Protein AF-A0A350I7A9-F1 (afdb_monomer_lite)

pLDDT: mean 90.64, std 9.92, range [51.91, 98.62]

Structure (mmCIF, N/CA/C/O backbone):
data_AF-A0A350I7A9-F1
#
_entry.id   AF-A0A350I7A9-F1
#
loop_
_atom_site.group_PDB
_atom_site.id
_atom_site.type_symbol
_atom_site.label_atom_id
_atom_site.label_alt_id
_atom_site.label_comp_id
_atom_site.label_asym_id
_atom_site.label_entity_id
_atom_site.label_seq_id
_atom_site.pdbx_PDB_ins_code
_atom_site.Cartn_x
_atom_site.Cartn_y
_atom_site.Cartn_z
_atom_site.occupancy
_atom_site.B_iso_or_equiv
_atom_site.auth_seq_id
_atom_site.auth_comp_id
_atom_site.auth_asym_id
_atom_site.auth_atom_id
_atom_site.pdbx_PDB_model_num
ATOM 1 N N . MET A 1 1 ? -9.830 -8.870 10.416 1.00 94.94 1 MET A N 1
ATOM 2 C CA . MET A 1 1 ? -10.064 -8.633 8.977 1.00 94.94 1 MET A CA 1
ATOM 3 C C . MET A 1 1 ? -8.785 -8.077 8.410 1.00 94.94 1 MET A C 1
ATOM 5 O O . MET A 1 1 ? -8.286 -7.105 8.962 1.00 94.94 1 MET A O 1
ATOM 9 N N . ASN A 1 2 ? -8.248 -8.703 7.373 1.00 97.44 2 ASN A N 1
ATOM 10 C CA . ASN A 1 2 ? -6.949 -8.315 6.848 1.00 97.44 2 ASN A CA 1
ATOM 11 C C . ASN A 1 2 ? -7.135 -7.554 5.542 1.00 97.44 2 ASN A C 1
ATOM 13 O O . ASN A 1 2 ? -7.949 -7.933 4.704 1.00 97.44 2 ASN A O 1
ATOM 17 N N . TYR A 1 3 ? -6.381 -6.480 5.396 1.00 98.44 3 TYR A N 1
ATOM 18 C CA . TYR A 1 3 ? -6.223 -5.727 4.166 1.00 98.44 3 TYR A CA 1
ATOM 19 C C . TYR A 1 3 ? -4.807 -5.972 3.677 1.00 98.44 3 TYR A C 1
ATOM 21 O O . TYR A 1 3 ? -3.881 -6.045 4.485 1.00 98.44 3 TYR A O 1
ATOM 29 N N . LEU A 1 4 ? -4.637 -6.121 2.371 1.00 98.38 4 LEU A N 1
ATOM 30 C CA . LEU A 1 4 ? -3.335 -6.404 1.785 1.00 98.38 4 LEU A CA 1
ATOM 31 C C . LEU A 1 4 ? -2.955 -5.279 0.833 1.00 98.38 4 LEU A C 1
ATOM 33 O O . LEU A 1 4 ? -3.677 -5.017 -0.122 1.00 98.38 4 LEU A O 1
ATOM 37 N N . VAL A 1 5 ? -1.827 -4.626 1.087 1.00 98.44 5 VAL A N 1
ATOM 38 C CA . VAL A 1 5 ? -1.248 -3.646 0.170 1.00 98.44 5 VAL A CA 1
ATOM 39 C C . VAL A 1 5 ? -0.212 -4.358 -0.688 1.00 98.44 5 VAL A C 1
ATOM 41 O O . VAL A 1 5 ? 0.867 -4.706 -0.204 1.00 98.44 5 VAL A O 1
ATOM 44 N N . LEU A 1 6 ? -0.556 -4.564 -1.958 1.00 97.31 6 LEU A N 1
ATOM 45 C CA . LEU A 1 6 ? 0.363 -5.030 -2.995 1.00 97.31 6 LEU A CA 1
ATOM 46 C C . LEU A 1 6 ? 0.724 -3.842 -3.868 1.00 97.31 6 LEU A C 1
ATOM 48 O O . LEU A 1 6 ? -0.157 -3.063 -4.223 1.00 97.31 6 LEU A O 1
ATOM 52 N N . TYR A 1 7 ? 2.002 -3.655 -4.174 1.00 93.25 7 TYR A N 1
ATOM 53 C CA . TYR A 1 7 ? 2.438 -2.430 -4.832 1.00 93.25 7 TYR A CA 1
ATOM 54 C C . TYR A 1 7 ? 3.753 -2.588 -5.560 1.00 93.25 7 TYR A C 1
ATOM 56 O O . TYR A 1 7 ? 4.637 -3.299 -5.094 1.00 93.25 7 TYR A O 1
ATOM 64 N N . GLN A 1 8 ? 3.898 -1.808 -6.628 1.00 88.62 8 GLN A N 1
ATOM 65 C CA . GLN A 1 8 ? 5.167 -1.660 -7.310 1.00 88.62 8 GLN A CA 1
ATOM 66 C C . GLN A 1 8 ? 6.139 -0.776 -6.526 1.00 88.62 8 GLN A C 1
ATOM 68 O O . GLN A 1 8 ? 5.767 0.278 -5.988 1.00 88.62 8 GLN A O 1
ATOM 73 N N . GLY A 1 9 ? 7.408 -1.187 -6.489 1.00 85.88 9 GLY A N 1
ATOM 74 C CA . GLY A 1 9 ? 8.501 -0.395 -5.922 1.00 85.88 9 GLY A CA 1
ATOM 75 C C . GLY A 1 9 ? 8.457 1.072 -6.375 1.00 85.88 9 GLY A C 1
ATOM 76 O O . GLY A 1 9 ? 8.315 1.375 -7.557 1.00 85.88 9 GLY A O 1
ATOM 77 N N . GLY A 1 10 ? 8.539 1.993 -5.410 1.00 86.31 10 GLY A N 1
ATOM 78 C CA . GLY A 1 10 ? 8.500 3.440 -5.641 1.00 86.31 10 GLY A CA 1
ATOM 79 C C . GLY A 1 10 ? 7.127 4.108 -5.523 1.00 86.31 10 GLY A C 1
ATOM 80 O O . GLY A 1 10 ? 7.090 5.310 -5.256 1.00 86.31 10 GLY A O 1
ATOM 81 N N . MET A 1 11 ? 6.018 3.360 -5.549 1.00 90.38 11 MET A N 1
ATOM 82 C CA . MET A 1 11 ? 4.646 3.902 -5.468 1.00 90.38 11 MET A CA 1
ATOM 83 C C . MET A 1 11 ? 4.115 4.134 -4.036 1.00 90.38 11 MET A C 1
ATOM 85 O O . MET A 1 11 ? 2.912 4.136 -3.802 1.00 90.38 11 MET A O 1
ATOM 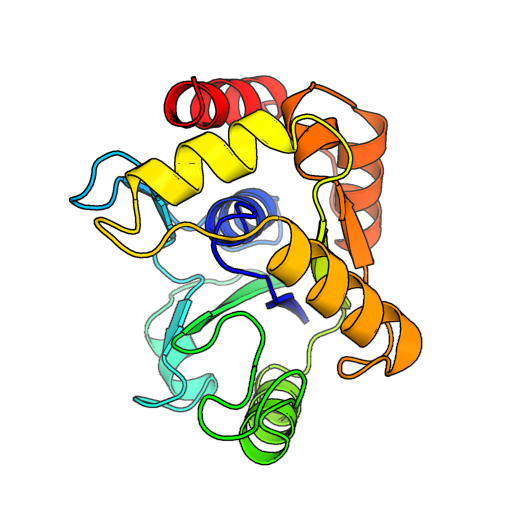89 N N . ALA A 1 12 ? 4.997 4.340 -3.052 1.00 92.19 12 ALA A N 1
ATOM 90 C CA . ALA A 1 12 ? 4.627 4.665 -1.663 1.00 92.19 12 ALA A CA 1
ATOM 91 C C . ALA A 1 12 ? 3.766 3.620 -0.912 1.00 92.19 12 ALA A C 1
ATOM 93 O O . ALA A 1 12 ? 3.120 3.957 0.083 1.00 92.19 12 ALA A O 1
ATOM 94 N N . GLY A 1 13 ? 3.788 2.344 -1.314 1.00 94.56 13 GLY A N 1
ATOM 95 C CA . GLY A 1 13 ? 2.958 1.302 -0.694 1.00 94.56 13 GLY A CA 1
ATOM 96 C C . GLY A 1 13 ? 3.201 1.091 0.805 1.00 94.56 13 GLY A C 1
ATOM 97 O O . GLY A 1 13 ? 2.244 0.956 1.563 1.00 94.56 13 GLY A O 1
ATOM 98 N N . THR A 1 14 ? 4.451 1.175 1.279 1.00 94.56 14 THR A N 1
ATOM 99 C CA . THR A 1 14 ? 4.748 1.118 2.725 1.00 94.56 14 THR A CA 1
ATOM 100 C C . THR A 1 14 ? 4.053 2.227 3.507 1.00 94.56 14 THR A C 1
ATOM 102 O O . THR A 1 14 ? 3.536 1.990 4.599 1.00 94.56 14 THR A O 1
ATOM 105 N N . TRP A 1 15 ? 4.028 3.443 2.959 1.00 95.56 15 TRP A N 1
ATOM 106 C CA . TRP A 1 15 ? 3.352 4.557 3.611 1.00 95.56 15 TRP A CA 1
ATOM 107 C C . TRP A 1 15 ? 1.840 4.408 3.571 1.00 95.56 15 TRP A C 1
ATOM 109 O O . TRP A 1 15 ? 1.194 4.692 4.573 1.00 95.56 15 TRP A O 1
ATOM 119 N N . LEU A 1 16 ? 1.281 3.903 2.469 1.00 97.81 16 LEU A N 1
ATOM 120 C CA . LEU A 1 16 ? -0.146 3.608 2.389 1.00 97.81 16 LEU A CA 1
ATOM 121 C C . LEU A 1 16 ? -0.563 2.566 3.438 1.00 97.81 16 LEU A C 1
ATOM 123 O O . LEU A 1 16 ? -1.512 2.802 4.183 1.00 97.81 16 LEU A O 1
ATOM 127 N N . ALA A 1 17 ? 0.185 1.464 3.560 1.00 98.06 17 ALA A N 1
ATOM 128 C CA . ALA A 1 17 ? -0.053 0.456 4.592 1.00 98.06 17 ALA A CA 1
ATOM 129 C C . ALA A 1 17 ? 0.041 1.064 6.000 1.00 98.06 17 ALA A C 1
ATOM 131 O O . ALA A 1 17 ? -0.821 0.825 6.845 1.00 98.06 17 ALA A O 1
ATOM 132 N N . TRP A 1 18 ? 1.050 1.899 6.260 1.00 97.69 18 TRP A N 1
ATOM 133 C CA . TRP A 1 18 ? 1.163 2.612 7.532 1.00 97.69 18 TRP A CA 1
ATOM 134 C C . TRP A 1 18 ? -0.029 3.545 7.798 1.00 97.69 18 TRP A C 1
ATOM 136 O O . TRP A 1 18 ? -0.579 3.504 8.898 1.00 97.69 18 TRP A O 1
ATOM 146 N N . LEU A 1 19 ? -0.442 4.348 6.811 1.00 98.00 19 LEU A N 1
ATOM 147 C CA . LEU A 1 19 ? -1.542 5.308 6.920 1.00 98.00 19 LEU A CA 1
ATOM 148 C C . LEU A 1 19 ? -2.857 4.606 7.259 1.00 98.00 19 LEU A C 1
ATOM 150 O O . LEU A 1 19 ? -3.561 5.026 8.175 1.00 98.00 19 LEU A O 1
ATOM 154 N N . ILE A 1 20 ? -3.173 3.518 6.551 1.00 98.62 20 ILE A N 1
ATOM 155 C CA . ILE A 1 20 ? -4.356 2.697 6.833 1.00 98.62 20 ILE A CA 1
ATOM 156 C C . ILE A 1 20 ? -4.310 2.220 8.281 1.00 98.62 20 ILE A C 1
ATOM 158 O O . ILE A 1 20 ? -5.289 2.373 9.010 1.00 98.62 20 ILE A O 1
ATOM 162 N N . ASN A 1 21 ? -3.143 1.757 8.736 1.00 98.38 21 ASN A N 1
ATOM 163 C CA . ASN A 1 21 ? -2.995 1.267 10.096 1.00 98.38 21 ASN A CA 1
ATOM 164 C C . ASN A 1 21 ? -3.178 2.333 11.191 1.00 98.38 21 ASN A C 1
ATOM 166 O O . ASN A 1 21 ? -3.279 1.958 12.356 1.00 98.38 21 ASN A O 1
ATOM 170 N N . GLN A 1 22 ? -3.249 3.628 10.861 1.00 97.94 22 GLN A N 1
ATOM 171 C CA . GLN A 1 22 ? -3.496 4.687 11.848 1.00 97.94 22 GLN A CA 1
ATOM 172 C C . GLN A 1 22 ? -4.978 4.850 12.224 1.00 97.94 22 GLN A C 1
ATOM 174 O O . GLN A 1 22 ? -5.269 5.524 13.211 1.00 97.94 22 GLN A O 1
ATOM 179 N N . HIS A 1 23 ? -5.904 4.235 11.481 1.00 98.25 23 HIS A N 1
ATOM 180 C CA . HIS A 1 23 ? -7.344 4.328 11.748 1.00 98.25 23 HIS A CA 1
ATOM 181 C C . HIS A 1 23 ? -7.749 3.557 13.018 1.00 98.25 23 HIS A C 1
ATOM 183 O O . HIS A 1 23 ? -6.983 2.765 13.583 1.00 98.25 23 HIS A O 1
ATOM 189 N N . ASP A 1 24 ? -8.954 3.821 13.522 1.00 95.81 24 ASP A N 1
ATOM 190 C CA . ASP A 1 24 ? -9.354 3.448 14.879 1.00 95.81 24 ASP A CA 1
ATOM 191 C C . ASP A 1 24 ? -9.326 1.941 15.118 1.00 95.81 24 ASP A C 1
ATOM 193 O O . ASP A 1 24 ? -8.750 1.497 16.117 1.00 95.81 24 ASP A O 1
ATOM 197 N N . ASN A 1 25 ? -9.861 1.152 14.183 1.00 97.31 25 ASN A N 1
ATOM 198 C CA . ASN A 1 25 ? -9.881 -0.306 14.312 1.00 97.31 25 ASN A CA 1
ATOM 199 C C . ASN A 1 25 ? -8.627 -1.000 13.767 1.00 97.31 25 ASN A C 1
ATOM 201 O O . ASN A 1 25 ? -8.669 -2.219 13.576 1.00 97.31 25 ASN A O 1
ATOM 205 N N . PHE A 1 26 ? -7.538 -0.259 13.545 1.00 97.75 26 PHE A N 1
ATOM 206 C CA . PHE A 1 26 ? -6.248 -0.782 13.108 1.00 97.75 26 PHE A CA 1
ATOM 207 C C . PHE A 1 26 ? -5.139 -0.607 14.174 1.00 97.75 26 PHE A C 1
ATOM 209 O O . PHE A 1 26 ? -5.284 0.216 15.087 1.00 97.75 26 PHE A O 1
ATOM 216 N N . PRO A 1 27 ? -4.031 -1.375 14.086 1.00 96.12 27 PRO A N 1
ATOM 217 C CA . PRO A 1 27 ? -3.005 -1.517 15.131 1.00 96.12 27 PRO A CA 1
ATOM 218 C C . PRO A 1 27 ? -2.166 -0.278 15.473 1.00 96.12 27 PRO A C 1
ATOM 220 O O . PRO A 1 27 ? -1.482 -0.294 16.493 1.00 96.12 27 PRO A O 1
ATOM 223 N N . LYS A 1 28 ? -2.182 0.782 14.654 1.00 95.88 28 LYS A N 1
ATOM 224 C CA . LYS A 1 28 ? -1.376 2.011 14.832 1.00 95.88 28 LYS A CA 1
ATOM 225 C C . LYS A 1 28 ? 0.129 1.744 14.870 1.00 95.88 28 LYS A C 1
ATOM 227 O O . LYS A 1 28 ? 0.855 2.218 15.743 1.00 95.88 28 LYS A O 1
ATOM 232 N N . TYR A 1 29 ? 0.603 0.979 13.890 1.00 95.69 29 TYR A N 1
ATOM 233 C CA . TYR A 1 29 ? 2.019 0.655 13.742 1.00 95.69 29 TYR A CA 1
ATOM 234 C C . TYR A 1 29 ? 2.915 1.898 13.655 1.00 95.69 29 TYR A C 1
ATOM 236 O O . TYR A 1 29 ? 2.552 2.872 12.980 1.00 95.69 29 TYR A O 1
ATOM 244 N N . PRO A 1 30 ? 4.109 1.873 14.277 1.00 94.56 30 PRO A N 1
ATOM 245 C CA . PRO A 1 30 ? 5.062 2.959 14.149 1.00 94.56 30 PRO A CA 1
ATOM 246 C C . PRO A 1 30 ? 5.776 2.896 12.794 1.00 94.56 30 PRO A C 1
ATOM 248 O O . PRO A 1 30 ? 6.255 1.843 12.362 1.00 94.56 30 PRO A O 1
ATOM 251 N N . LYS A 1 31 ? 5.906 4.054 12.141 1.00 93.81 31 LYS A N 1
ATOM 252 C CA . LYS A 1 31 ? 6.801 4.223 10.991 1.00 93.81 31 LYS A CA 1
ATOM 253 C C . LYS A 1 31 ? 8.197 4.645 11.428 1.00 93.81 31 LYS A C 1
ATOM 255 O O . LYS A 1 31 ? 8.368 5.274 12.470 1.00 93.81 31 LYS A O 1
ATOM 260 N N . HIS A 1 32 ? 9.179 4.367 10.585 1.00 92.38 32 HIS A N 1
ATOM 261 C CA . HIS A 1 32 ? 10.544 4.863 10.724 1.00 92.38 32 HIS A CA 1
ATOM 262 C C . HIS A 1 32 ? 11.101 5.268 9.358 1.00 92.38 32 HIS A C 1
ATOM 264 O O . HIS A 1 32 ? 10.616 4.817 8.323 1.00 92.38 32 HIS A O 1
ATOM 270 N N . VAL A 1 33 ? 12.126 6.115 9.357 1.00 89.69 33 VAL A N 1
ATOM 271 C CA . VAL A 1 33 ? 12.881 6.454 8.145 1.00 89.69 33 VAL A CA 1
ATOM 272 C C . VAL A 1 33 ? 13.952 5.385 7.951 1.00 89.69 33 VAL A C 1
ATOM 274 O O . VAL A 1 33 ? 14.657 5.056 8.905 1.00 89.69 33 VAL A O 1
ATOM 277 N N . LYS A 1 34 ? 14.053 4.812 6.749 1.00 87.19 34 LYS A N 1
ATOM 278 C CA . LYS A 1 34 ? 15.101 3.835 6.424 1.00 87.19 34 LYS A CA 1
ATOM 279 C C . LYS A 1 34 ? 16.464 4.522 6.327 1.00 87.19 34 LYS A C 1
ATOM 281 O O . LYS A 1 34 ? 16.541 5.735 6.154 1.00 87.19 34 LYS A O 1
ATOM 286 N N . GLU A 1 35 ? 17.538 3.736 6.378 1.00 83.00 35 GLU A N 1
ATOM 287 C CA . GLU A 1 35 ? 18.923 4.239 6.364 1.00 83.00 35 GLU A CA 1
ATOM 288 C C . GLU A 1 35 ? 19.238 5.161 5.175 1.00 83.00 35 GLU A C 1
ATOM 290 O O . GLU A 1 35 ? 20.021 6.096 5.319 1.00 83.00 35 GLU A O 1
ATOM 295 N N . SER A 1 36 ? 18.587 4.961 4.022 1.00 76.75 36 SER A N 1
ATOM 296 C CA . SER A 1 36 ? 18.755 5.822 2.844 1.00 76.75 36 SER A CA 1
ATOM 297 C C . SER A 1 36 ? 18.236 7.252 3.032 1.00 76.75 36 SER A C 1
ATOM 299 O O . SER A 1 36 ? 18.550 8.120 2.223 1.00 76.75 36 SER A O 1
ATOM 301 N N . GLY A 1 37 ? 17.394 7.506 4.040 1.00 79.81 37 GLY A N 1
ATOM 302 C CA . GLY A 1 37 ? 16.728 8.795 4.261 1.00 79.81 37 GLY A CA 1
ATOM 303 C C . GLY A 1 37 ? 15.614 9.126 3.258 1.00 79.81 37 GLY A C 1
ATOM 304 O O . GLY A 1 37 ? 14.920 10.124 3.427 1.00 79.81 37 GLY A O 1
ATOM 305 N N . LEU A 1 38 ? 15.428 8.297 2.228 1.00 75.25 38 LEU A N 1
ATOM 306 C CA . LEU A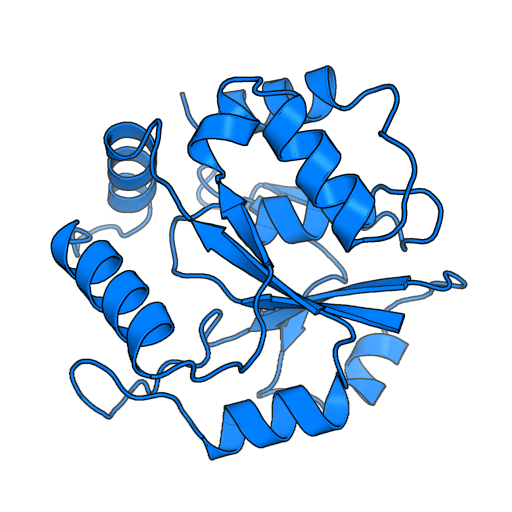 1 38 ? 14.549 8.554 1.078 1.00 75.25 38 LEU A CA 1
ATOM 307 C C . LEU A 1 38 ? 13.320 7.629 1.033 1.00 75.25 38 LEU A C 1
ATOM 309 O O . LEU A 1 38 ? 12.455 7.760 0.162 1.00 75.25 38 LEU A O 1
ATOM 313 N N . ASP A 1 39 ? 13.243 6.679 1.964 1.00 81.62 39 ASP A N 1
ATOM 314 C CA . ASP A 1 39 ? 12.141 5.733 2.091 1.00 81.62 39 ASP A CA 1
ATOM 315 C C . ASP A 1 39 ? 11.791 5.492 3.562 1.00 81.62 39 ASP A C 1
ATOM 317 O O . ASP A 1 39 ? 12.584 5.770 4.467 1.00 81.62 39 ASP A O 1
ATOM 321 N N . ILE A 1 40 ? 10.591 4.971 3.803 1.00 89.12 40 ILE A N 1
ATOM 322 C CA . ILE A 1 40 ? 10.113 4.659 5.148 1.00 89.12 40 ILE A CA 1
ATOM 323 C C . ILE A 1 40 ? 9.832 3.168 5.307 1.00 89.12 40 ILE A C 1
ATOM 325 O O . ILE A 1 40 ? 9.494 2.469 4.351 1.00 89.12 40 ILE A O 1
ATOM 329 N N . GLY A 1 41 ? 9.954 2.683 6.536 1.00 91.31 41 GLY A N 1
ATOM 330 C CA . GLY A 1 41 ? 9.465 1.377 6.959 1.00 91.31 41 GLY A CA 1
ATOM 331 C C . GLY A 1 41 ? 8.266 1.507 7.898 1.00 91.31 41 GLY A C 1
ATOM 332 O O . GLY A 1 41 ? 8.024 2.571 8.474 1.00 91.31 41 GLY A O 1
ATOM 333 N N . CYS A 1 42 ? 7.522 0.414 8.060 1.00 93.56 42 CYS A N 1
ATOM 334 C CA . CYS A 1 42 ? 6.372 0.318 8.956 1.00 93.56 42 CYS A CA 1
ATOM 335 C C . CYS A 1 42 ? 6.520 -0.939 9.818 1.00 93.56 42 CYS A C 1
ATOM 337 O O . CYS A 1 42 ? 6.396 -2.056 9.321 1.00 93.56 42 CYS A O 1
ATOM 339 N N . TRP A 1 43 ? 6.817 -0.774 11.106 1.00 90.56 43 TRP A N 1
ATOM 340 C CA . TRP A 1 43 ? 7.031 -1.924 11.981 1.00 90.56 43 TRP A CA 1
ATOM 341 C C . TRP A 1 43 ? 5.711 -2.627 12.280 1.00 90.56 43 TRP A C 1
ATOM 343 O O . TRP A 1 43 ? 4.798 -2.014 12.820 1.00 90.56 43 TRP A O 1
ATOM 353 N N . GLY A 1 44 ? 5.626 -3.918 11.970 1.00 93.31 44 GLY A N 1
ATOM 354 C CA . GLY A 1 44 ? 4.440 -4.742 12.220 1.00 93.31 44 GLY A CA 1
ATOM 355 C C . GLY A 1 44 ? 3.505 -4.885 11.019 1.00 93.31 44 GLY A C 1
ATOM 356 O O . GLY A 1 44 ? 2.816 -5.896 10.928 1.00 93.31 44 GLY A O 1
ATOM 357 N N . ALA A 1 45 ? 3.523 -3.968 10.046 1.00 95.50 45 ALA A N 1
ATOM 358 C CA . ALA A 1 45 ? 2.771 -4.159 8.798 1.00 95.50 45 ALA A CA 1
ATOM 359 C C . ALA A 1 45 ? 3.421 -5.196 7.868 1.00 95.50 45 ALA A C 1
ATOM 361 O O . ALA A 1 45 ? 2.762 -5.718 6.975 1.00 95.50 45 ALA A O 1
ATOM 362 N N . ASP A 1 46 ? 4.705 -5.476 8.067 1.00 94.94 46 ASP A N 1
ATOM 363 C CA . ASP A 1 46 ? 5.494 -6.340 7.199 1.00 94.94 46 ASP A CA 1
ATOM 364 C C . ASP A 1 46 ? 5.258 -7.809 7.550 1.00 94.94 46 ASP A C 1
ATOM 366 O O . ASP A 1 46 ? 5.336 -8.191 8.719 1.00 94.94 46 ASP A O 1
ATOM 370 N N . TRP A 1 47 ? 5.003 -8.626 6.532 1.00 96.31 47 TRP A N 1
ATOM 371 C CA . TRP A 1 47 ? 5.107 -10.077 6.626 1.00 96.31 47 TRP A CA 1
ATOM 372 C C . TRP A 1 47 ? 6.237 -10.578 5.724 1.00 96.31 47 TRP A C 1
ATOM 374 O O . TRP A 1 47 ? 6.168 -10.452 4.499 1.00 96.31 47 TRP A O 1
ATOM 384 N N . GLU A 1 48 ? 7.277 -11.133 6.351 1.00 95.81 48 GLU A N 1
ATOM 385 C CA . GLU A 1 48 ? 8.423 -11.760 5.688 1.00 95.81 48 GLU A CA 1
ATOM 386 C C . GLU A 1 48 ? 8.100 -13.200 5.265 1.00 95.81 48 GLU A C 1
ATOM 388 O O . GLU A 1 48 ? 8.378 -14.158 5.986 1.00 95.81 48 GLU A O 1
ATOM 393 N N . THR A 1 49 ? 7.508 -13.337 4.079 1.00 95.56 49 THR A N 1
ATOM 394 C CA . THR A 1 49 ? 6.951 -14.594 3.538 1.00 95.56 49 THR A CA 1
ATOM 395 C C . THR A 1 49 ? 7.962 -15.740 3.424 1.00 95.56 49 THR A C 1
ATOM 397 O O . THR A 1 49 ? 7.585 -16.903 3.520 1.00 95.56 49 THR A O 1
ATOM 400 N N . GLU A 1 50 ? 9.251 -15.434 3.268 1.00 94.62 50 GLU A N 1
ATOM 401 C CA . GLU A 1 50 ? 10.323 -16.438 3.195 1.00 94.62 50 GLU A CA 1
ATOM 402 C C . GLU A 1 50 ? 10.811 -16.924 4.569 1.00 94.62 50 GLU A C 1
ATOM 404 O O . GLU A 1 50 ? 11.529 -17.922 4.650 1.00 94.62 50 GLU A O 1
ATOM 409 N N . LYS A 1 51 ? 10.475 -16.215 5.655 1.00 95.62 51 LYS A N 1
ATOM 410 C CA . LYS A 1 51 ? 10.999 -16.504 7.000 1.00 95.62 51 LYS A CA 1
ATOM 411 C C . LYS A 1 51 ? 10.013 -17.247 7.883 1.00 95.62 51 LYS A C 1
ATOM 413 O O . LYS A 1 51 ? 10.436 -18.044 8.718 1.00 95.62 51 LYS A O 1
ATOM 418 N N . GLU A 1 52 ? 8.730 -16.950 7.741 1.00 96.00 52 GLU A N 1
ATOM 419 C CA . GLU A 1 52 ? 7.698 -17.415 8.661 1.00 96.00 52 GLU A CA 1
ATOM 420 C C . GLU A 1 52 ? 6.316 -17.435 8.006 1.00 96.00 52 GLU A C 1
ATOM 422 O O . GLU A 1 52 ? 6.044 -16.706 7.047 1.00 96.00 52 GLU A O 1
ATOM 427 N N . THR A 1 53 ? 5.410 -18.231 8.570 1.00 96.81 53 THR A N 1
ATOM 428 C CA . THR A 1 53 ? 3.985 -18.151 8.226 1.00 96.81 53 THR A CA 1
ATOM 429 C C . THR A 1 53 ? 3.400 -16.814 8.683 1.00 96.81 53 THR A C 1
ATOM 431 O O . THR A 1 53 ? 3.869 -16.187 9.637 1.00 96.81 53 THR A O 1
ATOM 434 N N . PHE A 1 54 ? 2.306 -16.381 8.065 1.00 96.25 54 PHE A N 1
ATOM 435 C CA . PHE A 1 54 ? 1.581 -15.181 8.471 1.00 96.25 54 PHE A CA 1
ATOM 436 C C . PHE A 1 54 ? 1.127 -15.280 9.929 1.00 96.25 54 PHE A C 1
ATOM 438 O O . PHE A 1 54 ? 1.189 -14.309 10.686 1.00 96.25 54 PHE A O 1
ATOM 445 N N . LYS A 1 55 ? 0.703 -16.477 10.353 1.00 95.31 55 LYS A N 1
ATOM 446 C CA . LYS A 1 55 ? 0.280 -16.731 11.732 1.00 95.31 55 LYS A CA 1
ATOM 447 C C . LYS A 1 55 ? 1.413 -16.501 12.731 1.00 95.31 55 LYS A C 1
ATOM 449 O O . LYS A 1 55 ? 1.148 -15.936 13.788 1.00 95.31 55 LYS A O 1
ATOM 454 N N . GLU A 1 56 ? 2.626 -16.955 12.429 1.00 96.06 56 GLU A N 1
ATOM 455 C CA . GLU A 1 56 ? 3.817 -16.707 13.255 1.00 96.06 56 GLU A CA 1
ATOM 456 C C . GLU A 1 56 ? 4.156 -15.215 13.270 1.00 96.06 56 GLU A C 1
ATOM 458 O O . GLU A 1 56 ? 4.248 -14.633 14.351 1.00 96.06 56 GLU A O 1
ATOM 463 N N . SER A 1 57 ? 4.122 -14.557 12.107 1.00 95.06 57 SER A N 1
ATOM 464 C CA . SER A 1 57 ? 4.375 -13.116 11.995 1.00 95.06 57 SER A CA 1
ATOM 465 C C . SER A 1 57 ? 3.454 -12.288 12.892 1.00 95.06 57 SER A C 1
ATOM 467 O O . SER A 1 57 ? 3.883 -11.360 13.582 1.00 95.06 57 SER A O 1
ATOM 469 N N . ARG A 1 58 ? 2.165 -12.649 12.953 1.00 93.75 58 ARG A N 1
ATOM 470 C CA . ARG A 1 58 ? 1.190 -11.971 13.822 1.00 93.75 58 ARG A CA 1
ATOM 471 C C . ARG A 1 58 ? 1.390 -12.252 15.315 1.00 93.75 58 ARG A C 1
ATOM 473 O O . ARG A 1 58 ? 0.868 -11.494 16.122 1.00 93.75 58 ARG A O 1
ATOM 480 N N . GLN A 1 59 ? 2.161 -13.265 15.721 1.00 93.12 59 GLN A N 1
ATOM 481 C CA . GLN A 1 59 ? 2.518 -13.467 17.138 1.00 93.12 59 GLN A CA 1
ATOM 482 C C . GLN A 1 59 ? 3.552 -12.449 17.627 1.00 93.12 59 GLN A C 1
ATOM 484 O O . GLN A 1 59 ? 3.617 -12.166 18.824 1.00 93.12 59 GLN A O 1
ATOM 489 N N . HIS A 1 60 ? 4.334 -11.870 16.715 1.00 88.75 60 HIS A N 1
ATOM 490 C CA . HIS A 1 60 ? 5.287 -10.801 17.022 1.00 88.75 60 HIS A CA 1
ATOM 491 C C . HIS A 1 60 ? 4.616 -9.431 17.172 1.00 88.75 60 HIS A C 1
ATOM 493 O O . HIS A 1 60 ? 5.235 -8.477 17.646 1.00 88.75 60 HIS A O 1
ATOM 499 N N . VAL A 1 61 ? 3.337 -9.340 16.807 1.00 86.00 61 VAL A N 1
ATOM 500 C CA . VAL A 1 61 ? 2.549 -8.117 16.837 1.00 86.00 61 VAL A CA 1
ATOM 501 C C . VAL A 1 61 ? 1.478 -8.214 17.919 1.00 86.00 61 VAL A C 1
ATOM 503 O O . VAL A 1 61 ? 0.504 -8.951 17.803 1.00 86.00 61 VAL A O 1
ATOM 506 N N . ILE A 1 62 ? 1.617 -7.420 18.979 1.00 77.56 62 ILE A N 1
ATOM 507 C CA . ILE A 1 62 ? 0.598 -7.334 20.029 1.00 77.56 62 ILE A CA 1
ATOM 508 C C . ILE A 1 62 ? -0.444 -6.294 19.605 1.00 77.56 62 ILE A C 1
ATOM 510 O O . ILE A 1 62 ? -0.264 -5.099 19.836 1.00 77.56 62 ILE A O 1
ATOM 514 N N . SER A 1 63 ? -1.542 -6.748 18.999 1.00 83.62 63 SER A N 1
ATOM 515 C CA . SER A 1 63 ? -2.698 -5.903 18.689 1.00 83.62 63 SER A CA 1
ATOM 516 C C . SER A 1 63 ? -4.013 -6.601 19.035 1.00 83.62 63 SER A C 1
ATOM 518 O O . SER A 1 63 ? -4.209 -7.770 18.719 1.00 83.62 63 SER A O 1
ATOM 520 N N . ASN A 1 64 ? -4.940 -5.861 19.650 1.00 83.00 64 ASN A N 1
ATOM 521 C CA . ASN A 1 64 ? -6.313 -6.314 19.925 1.00 83.00 64 ASN A CA 1
ATOM 522 C C . ASN A 1 64 ? -7.325 -5.719 18.931 1.00 83.00 64 ASN A C 1
ATOM 524 O O . ASN A 1 64 ? -8.518 -5.609 19.223 1.00 83.00 64 ASN A O 1
ATOM 528 N N . THR A 1 65 ? -6.847 -5.254 17.780 1.00 92.06 65 THR A N 1
ATOM 529 C CA . THR A 1 65 ? -7.667 -4.551 16.798 1.00 92.06 65 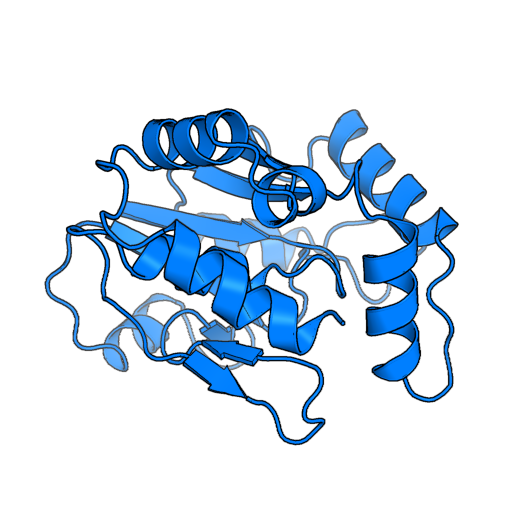THR A CA 1
ATOM 530 C C . THR A 1 65 ? -8.419 -5.517 15.893 1.00 92.06 65 THR A C 1
ATOM 532 O O . THR A 1 65 ? -8.045 -6.673 15.710 1.00 92.06 65 THR A O 1
ATOM 535 N N . LYS A 1 66 ? -9.535 -5.047 15.329 1.00 94.25 66 LYS A N 1
ATOM 536 C CA . LYS A 1 66 ? -10.398 -5.873 14.469 1.00 94.25 66 LYS A CA 1
ATOM 537 C C . LYS A 1 66 ? -9.879 -5.960 13.037 1.00 94.25 66 LYS A C 1
ATOM 539 O O . LYS A 1 66 ? -10.223 -6.904 12.316 1.00 94.25 66 LYS A O 1
ATOM 544 N N . LYS A 1 67 ? -9.099 -4.964 12.619 1.00 97.69 67 LYS A N 1
ATOM 545 C CA . LYS A 1 67 ? -8.508 -4.849 11.292 1.00 97.69 67 LYS A CA 1
ATOM 546 C C . LYS A 1 67 ? -6.986 -4.816 11.399 1.00 97.69 67 LYS A C 1
ATOM 548 O O . LYS A 1 67 ? -6.443 -4.408 12.428 1.00 97.69 67 LYS A O 1
ATOM 553 N N . ASP A 1 68 ? -6.337 -5.267 10.338 1.00 97.62 68 ASP A N 1
ATOM 554 C CA . ASP A 1 68 ? -4.893 -5.189 10.136 1.00 97.62 68 ASP A CA 1
ATOM 555 C C . ASP A 1 68 ? -4.637 -4.909 8.651 1.00 97.62 68 ASP A C 1
ATOM 557 O O . ASP A 1 68 ? -5.356 -5.431 7.795 1.00 97.62 68 ASP A O 1
ATOM 561 N N . CYS A 1 69 ? -3.661 -4.061 8.337 1.00 98.12 69 CYS A N 1
ATOM 562 C CA . CYS A 1 69 ? -3.254 -3.791 6.963 1.00 98.12 69 CYS A CA 1
ATOM 563 C C . CYS A 1 69 ? -1.801 -4.214 6.775 1.00 98.12 69 CYS A C 1
ATOM 565 O O . CYS A 1 69 ? -0.887 -3.650 7.377 1.00 98.12 69 CYS A O 1
ATOM 567 N N . ILE A 1 70 ? -1.600 -5.203 5.916 1.00 97.12 70 ILE A N 1
ATOM 568 C CA . ILE A 1 70 ? -0.341 -5.916 5.742 1.00 97.12 70 ILE A CA 1
ATOM 569 C C . ILE A 1 70 ? 0.292 -5.521 4.418 1.00 97.12 70 ILE A C 1
ATOM 571 O O . ILE A 1 70 ? -0.409 -5.284 3.433 1.00 97.12 70 ILE A O 1
ATOM 575 N N . LYS A 1 71 ? 1.619 -5.520 4.375 1.00 96.56 71 LYS A N 1
ATOM 576 C CA . LYS A 1 71 ? 2.381 -5.651 3.136 1.00 96.56 71 LYS A CA 1
ATOM 577 C C . LYS A 1 71 ? 3.317 -6.846 3.231 1.00 96.56 71 LYS A C 1
ATOM 579 O O . LYS A 1 71 ? 3.790 -7.192 4.311 1.00 96.56 71 LYS A O 1
ATOM 584 N N . ILE A 1 72 ? 3.623 -7.443 2.092 1.00 95.56 72 ILE A N 1
ATOM 585 C CA . ILE A 1 72 ? 4.543 -8.578 2.027 1.00 95.56 72 ILE A CA 1
ATOM 586 C C . ILE A 1 72 ? 5.958 -8.130 1.689 1.00 95.56 72 ILE A C 1
ATOM 588 O O . ILE A 1 72 ? 6.176 -7.105 1.033 1.00 95.56 72 ILE A O 1
ATOM 592 N N . VAL A 1 73 ? 6.914 -8.912 2.168 1.00 92.56 73 VAL A N 1
ATOM 593 C CA . VAL A 1 73 ? 8.332 -8.839 1.834 1.00 92.56 73 VAL A CA 1
ATOM 594 C C . VAL A 1 73 ? 8.901 -10.264 1.741 1.00 92.56 73 VAL A C 1
ATOM 596 O O . VAL A 1 73 ? 8.469 -11.134 2.498 1.00 92.56 73 VAL A O 1
ATOM 599 N N . PRO A 1 74 ? 9.866 -10.523 0.842 1.00 89.56 74 PRO A N 1
ATOM 600 C CA . PRO A 1 74 ? 10.177 -9.718 -0.345 1.00 89.56 74 PRO A CA 1
ATOM 601 C C . PRO A 1 74 ? 8.996 -9.707 -1.349 1.00 89.56 74 PRO A C 1
ATOM 603 O O . PRO A 1 74 ? 7.904 -10.163 -1.028 1.00 89.56 74 PRO A O 1
ATOM 606 N N . LEU A 1 75 ? 9.197 -9.139 -2.545 1.00 89.62 75 LEU A N 1
ATOM 607 C CA . LEU A 1 75 ? 8.235 -9.172 -3.664 1.00 89.62 75 LEU A CA 1
ATOM 608 C C . LEU A 1 75 ? 6.872 -8.522 -3.356 1.00 89.62 75 LEU A C 1
ATOM 610 O O . LEU A 1 75 ? 5.830 -9.169 -3.367 1.00 89.62 75 LEU A O 1
ATOM 614 N N . HIS A 1 76 ? 6.873 -7.207 -3.131 1.00 91.00 76 HIS A N 1
ATOM 615 C CA . HIS A 1 76 ? 5.686 -6.410 -2.779 1.00 91.00 76 HIS A CA 1
ATOM 616 C C . HIS A 1 76 ? 4.495 -6.535 -3.743 1.00 91.00 76 HIS A C 1
ATOM 618 O O . HIS A 1 76 ? 3.354 -6.320 -3.335 1.00 91.00 76 HIS A O 1
ATOM 624 N N . GLU A 1 77 ? 4.755 -6.863 -5.006 1.00 90.81 77 GLU A N 1
ATOM 625 C CA . GLU A 1 77 ? 3.752 -7.079 -6.050 1.00 90.81 77 GLU A CA 1
ATOM 626 C C . GLU A 1 77 ? 3.629 -8.555 -6.469 1.00 90.81 77 GLU A C 1
ATOM 628 O O . GLU A 1 77 ? 3.066 -8.839 -7.515 1.00 90.81 77 GLU A O 1
ATOM 633 N N . LEU A 1 78 ? 4.177 -9.509 -5.703 1.00 93.56 78 LEU A N 1
ATOM 634 C CA . LEU A 1 78 ? 4.143 -10.949 -6.024 1.00 93.56 78 LEU A CA 1
ATOM 635 C C . LEU A 1 78 ? 4.730 -11.308 -7.400 1.00 93.56 78 LEU A C 1
ATOM 637 O O . LEU A 1 78 ? 4.455 -12.379 -7.934 1.00 93.56 78 LEU A O 1
ATOM 641 N N . ARG A 1 79 ? 5.516 -10.416 -8.002 1.00 89.00 79 ARG A N 1
ATOM 642 C CA . ARG A 1 79 ? 6.090 -10.627 -9.328 1.00 89.00 79 ARG A CA 1
ATOM 643 C C . ARG A 1 79 ? 7.076 -11.784 -9.301 1.00 89.00 79 ARG A C 1
ATOM 645 O O . ARG A 1 79 ? 7.930 -11.836 -8.417 1.00 89.00 79 ARG A O 1
ATOM 652 N N . ASP A 1 80 ? 6.977 -12.660 -10.295 1.00 85.44 80 ASP A N 1
ATOM 653 C CA . ASP A 1 80 ? 7.942 -13.738 -10.475 1.00 85.44 80 ASP A CA 1
ATOM 654 C C . ASP A 1 80 ? 9.321 -13.124 -10.804 1.00 85.44 80 ASP A C 1
ATOM 656 O O . ASP A 1 80 ? 9.450 -12.382 -11.785 1.00 85.44 80 ASP A O 1
ATOM 660 N N . PRO A 1 81 ? 10.363 -13.375 -9.988 1.00 75.81 81 PRO A N 1
ATOM 661 C CA . PRO A 1 81 ? 11.686 -12.796 -10.209 1.00 75.81 81 PRO A CA 1
ATOM 662 C C . PRO A 1 81 ? 12.446 -13.438 -11.382 1.00 75.81 81 PRO A C 1
ATOM 664 O O . PRO A 1 81 ? 13.481 -12.915 -11.799 1.00 75.81 81 PRO A O 1
ATOM 667 N N . ILE A 1 82 ? 11.973 -14.575 -11.897 1.00 77.12 82 ILE A N 1
ATOM 668 C CA . ILE A 1 82 ? 12.607 -15.387 -12.941 1.00 77.12 82 ILE A CA 1
ATOM 669 C C . ILE A 1 82 ? 11.843 -15.265 -14.270 1.00 77.12 82 ILE A C 1
ATOM 671 O O . ILE A 1 82 ? 12.472 -15.225 -15.332 1.00 77.12 82 ILE A O 1
ATOM 675 N N . ALA A 1 83 ? 10.511 -15.193 -14.244 1.00 70.00 83 ALA A N 1
ATOM 676 C CA . ALA A 1 83 ? 9.694 -15.087 -15.451 1.00 70.00 83 ALA A CA 1
ATOM 677 C C . ALA A 1 83 ? 9.630 -13.639 -15.982 1.00 70.00 83 ALA A C 1
ATOM 679 O O . ALA A 1 83 ? 9.177 -12.711 -15.314 1.00 70.00 83 ALA A O 1
ATOM 680 N N . MET A 1 84 ? 10.082 -13.433 -17.225 1.00 61.09 84 MET A N 1
ATOM 681 C CA . MET A 1 84 ? 10.042 -12.128 -17.900 1.00 61.09 84 MET A CA 1
ATOM 682 C C . MET A 1 84 ? 8.871 -12.025 -18.894 1.00 61.09 84 MET A C 1
ATOM 684 O O . MET A 1 84 ? 8.565 -13.021 -19.550 1.00 61.09 84 MET A O 1
ATOM 688 N N . PRO A 1 85 ? 8.308 -10.824 -19.153 1.00 62.47 85 PRO A N 1
ATOM 689 C CA . PRO A 1 85 ? 8.418 -9.577 -18.388 1.00 62.47 85 PRO A CA 1
ATOM 690 C C . PRO A 1 85 ? 7.263 -9.367 -17.391 1.00 62.47 85 PRO A C 1
ATOM 692 O O . PRO A 1 85 ? 7.404 -8.544 -16.488 1.00 62.47 85 PRO A O 1
ATOM 695 N N . HIS A 1 86 ? 6.157 -10.103 -17.513 1.00 70.25 86 HIS A N 1
ATOM 696 C CA . HIS A 1 86 ? 4.962 -9.937 -16.683 1.00 70.25 86 HIS A CA 1
ATOM 697 C C . HIS A 1 86 ? 4.392 -11.303 -16.313 1.00 70.25 86 HIS A C 1
ATOM 699 O O . HIS A 1 86 ? 3.518 -11.826 -16.999 1.00 70.25 86 HIS A O 1
ATOM 705 N N . ASP A 1 87 ? 4.914 -11.893 -15.246 1.00 85.12 87 ASP A N 1
ATOM 706 C CA . ASP A 1 87 ? 4.250 -13.021 -14.605 1.00 85.12 87 ASP A CA 1
ATOM 707 C C . ASP A 1 87 ? 4.212 -12.804 -13.095 1.00 85.12 87 ASP A C 1
ATOM 709 O O . ASP A 1 87 ? 5.001 -12.044 -12.519 1.00 85.12 87 ASP A O 1
ATOM 713 N N . ILE A 1 88 ? 3.248 -13.465 -12.472 1.00 91.94 88 ILE A N 1
ATOM 714 C CA . ILE A 1 88 ? 3.083 -13.495 -11.028 1.00 91.94 88 ILE A CA 1
ATOM 715 C C . ILE A 1 88 ? 3.626 -14.822 -10.507 1.00 91.94 88 ILE A C 1
ATOM 717 O O . ILE A 1 88 ? 3.378 -15.875 -11.095 1.00 91.94 88 ILE A O 1
ATOM 721 N N . ASP A 1 89 ? 4.318 -14.792 -9.373 1.00 93.75 89 ASP A N 1
ATOM 722 C CA . ASP A 1 89 ? 4.638 -16.002 -8.626 1.00 93.75 89 ASP A CA 1
ATOM 723 C C . ASP A 1 89 ? 3.324 -16.574 -8.075 1.00 93.75 89 ASP A C 1
ATOM 725 O O . ASP A 1 89 ? 2.823 -16.171 -7.022 1.00 93.75 89 ASP A O 1
ATOM 729 N N . ARG A 1 90 ? 2.699 -17.472 -8.846 1.00 93.06 90 ARG A N 1
ATOM 730 C CA . ARG A 1 90 ? 1.398 -18.069 -8.505 1.00 93.06 90 ARG A CA 1
ATOM 731 C C . ARG A 1 90 ? 1.455 -18.859 -7.197 1.00 93.06 90 ARG A C 1
ATOM 733 O O . ARG A 1 90 ? 0.556 -18.651 -6.384 1.00 93.06 90 ARG A O 1
ATOM 740 N N . PRO A 1 91 ? 2.474 -19.710 -6.943 1.00 94.50 91 PRO A N 1
ATOM 741 C CA . PRO A 1 91 ? 2.632 -20.351 -5.641 1.00 94.50 91 PRO A CA 1
ATOM 742 C C . PRO A 1 91 ? 2.651 -19.360 -4.474 1.00 94.50 91 PRO A C 1
ATOM 744 O O . PRO A 1 91 ? 1.909 -19.550 -3.508 1.00 94.50 91 PRO A O 1
ATOM 747 N N . LEU A 1 92 ? 3.444 -18.286 -4.565 1.00 95.56 92 LEU A N 1
ATOM 748 C CA . LEU A 1 92 ? 3.512 -17.272 -3.515 1.00 95.56 92 LEU A CA 1
ATOM 749 C C . LEU A 1 92 ? 2.193 -16.506 -3.388 1.00 95.56 92 LEU A C 1
ATOM 751 O O . LEU A 1 92 ? 1.719 -16.275 -2.277 1.00 95.56 92 LEU A O 1
ATOM 755 N N . ARG A 1 93 ? 1.561 -16.145 -4.508 1.00 96.00 93 ARG A N 1
ATOM 756 C CA . ARG A 1 93 ? 0.249 -15.491 -4.515 1.00 96.00 93 ARG A CA 1
ATOM 757 C C . ARG A 1 93 ? -0.792 -16.350 -3.810 1.00 96.00 93 ARG A C 1
ATOM 759 O O . ARG A 1 93 ? -1.511 -15.848 -2.950 1.00 96.00 93 ARG A O 1
ATOM 766 N N . ASP A 1 94 ? -0.882 -17.630 -4.148 1.00 96.88 94 ASP A N 1
ATOM 767 C CA . ASP A 1 94 ? -1.877 -18.528 -3.563 1.00 96.88 94 ASP A CA 1
ATOM 768 C C . ASP A 1 94 ? -1.617 -18.743 -2.071 1.00 96.88 94 ASP A C 1
ATOM 770 O O . ASP A 1 94 ? -2.559 -18.702 -1.277 1.00 96.88 94 ASP A O 1
ATOM 774 N N . LEU A 1 95 ? -0.346 -18.862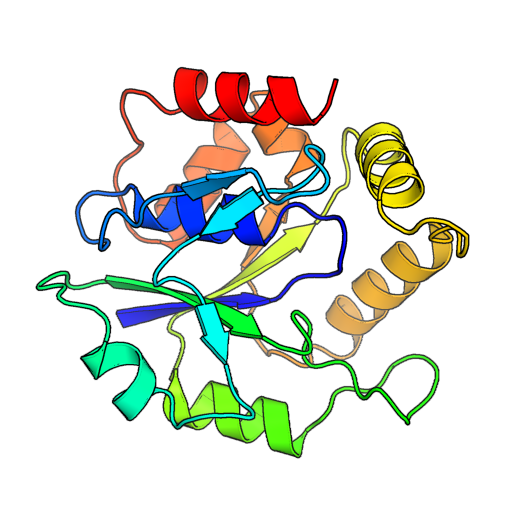 -1.673 1.00 97.25 95 LEU A N 1
ATOM 775 C CA . LEU A 1 95 ? 0.054 -18.897 -0.269 1.00 97.25 95 LEU A CA 1
ATOM 776 C C . LEU A 1 95 ? -0.408 -17.633 0.465 1.00 97.25 95 LEU A C 1
ATOM 778 O O . LEU A 1 95 ? -1.156 -17.728 1.439 1.00 97.25 95 LEU A O 1
ATOM 782 N N . VAL A 1 96 ? -0.034 -16.453 -0.035 1.00 97.81 96 VAL A N 1
ATOM 783 C CA . VAL A 1 96 ? -0.354 -15.161 0.584 1.00 97.81 96 VAL A CA 1
ATOM 784 C C . VAL A 1 96 ? -1.861 -14.972 0.723 1.00 97.81 96 VAL A C 1
ATOM 786 O O . VAL A 1 96 ? -2.334 -14.587 1.791 1.00 97.81 96 VAL A O 1
ATOM 789 N N . PHE A 1 97 ? -2.638 -15.287 -0.314 1.00 97.88 97 PHE A N 1
ATOM 790 C CA . PHE A 1 97 ? -4.094 -15.158 -0.265 1.00 97.88 97 PHE A CA 1
ATOM 791 C C . PHE A 1 97 ? -4.736 -16.195 0.660 1.00 97.88 97 PHE A C 1
ATOM 793 O O . PHE A 1 97 ? -5.718 -15.871 1.325 1.00 97.88 97 PHE A O 1
ATOM 800 N N . SER A 1 98 ? -4.184 -17.408 0.749 1.00 97.81 98 SER A N 1
ATOM 801 C CA . SER A 1 98 ? -4.689 -18.437 1.663 1.00 97.81 98 SER A CA 1
ATOM 802 C C . SER A 1 98 ? -4.431 -18.099 3.134 1.00 97.81 98 SER A C 1
ATOM 804 O O . SER A 1 98 ? -5.294 -18.338 3.978 1.00 97.81 98 SER A O 1
ATOM 806 N N . GLU A 1 99 ? -3.277 -17.505 3.444 1.00 97.69 99 GLU A N 1
ATOM 807 C CA . GLU A 1 99 ? -2.884 -17.200 4.818 1.00 97.69 99 GLU A CA 1
ATOM 808 C C . GLU A 1 99 ? -3.439 -15.862 5.308 1.00 97.69 99 GLU A C 1
ATOM 810 O O . GLU A 1 99 ? -4.004 -15.782 6.402 1.00 97.69 99 GLU A O 1
ATOM 815 N N . VAL A 1 100 ? -3.314 -14.806 4.498 1.00 97.12 100 VAL A N 1
ATOM 816 C CA . VAL A 1 100 ? -3.818 -13.473 4.854 1.00 97.12 100 VAL A CA 1
ATOM 817 C C . VAL A 1 100 ? -5.336 -13.435 4.745 1.00 97.12 100 VAL A C 1
ATOM 819 O O . VAL A 1 100 ? -5.973 -12.763 5.556 1.00 97.12 100 VAL A O 1
ATOM 822 N N . ASN A 1 101 ? -5.917 -14.148 3.773 1.00 97.06 101 ASN A N 1
ATOM 823 C CA . ASN A 1 101 ? -7.343 -14.108 3.449 1.00 97.06 101 ASN A CA 1
ATOM 824 C C . ASN A 1 101 ? -7.877 -12.657 3.418 1.00 97.06 101 ASN A C 1
ATOM 826 O O . ASN A 1 101 ? -8.686 -12.269 4.274 1.00 97.06 101 ASN A O 1
ATOM 830 N N . PRO A 1 102 ? -7.340 -11.808 2.516 1.00 97.69 102 PRO A N 1
ATOM 831 C CA . PRO A 1 102 ? -7.617 -10.382 2.543 1.00 97.69 102 PRO A CA 1
ATOM 832 C C . PRO A 1 102 ? -9.073 -10.094 2.170 1.00 97.69 102 PRO A C 1
ATOM 834 O O . PRO A 1 102 ? -9.598 -10.627 1.198 1.00 97.69 102 PRO A O 1
ATOM 837 N N . VAL A 1 103 ? -9.709 -9.192 2.918 1.00 97.31 103 VAL A N 1
ATOM 838 C CA . VAL A 1 103 ? -11.044 -8.669 2.586 1.00 97.31 103 VAL A CA 1
ATOM 839 C C . VAL A 1 103 ? -10.966 -7.785 1.343 1.00 97.31 103 VAL A C 1
ATOM 841 O O . VAL A 1 103 ? -11.850 -7.828 0.492 1.00 97.31 103 VAL A O 1
ATOM 844 N N . LYS A 1 104 ? -9.891 -6.998 1.237 1.00 97.88 104 LYS A N 1
ATOM 845 C CA . LYS A 1 104 ? -9.573 -6.163 0.080 1.00 97.88 104 LYS A CA 1
ATOM 846 C C . LYS A 1 104 ? -8.072 -6.170 -0.175 1.00 97.88 104 LYS A C 1
ATOM 848 O O . LYS A 1 104 ? -7.269 -6.096 0.762 1.00 97.88 104 LYS A O 1
ATOM 853 N N . VAL A 1 105 ? -7.714 -6.202 -1.454 1.00 98.44 105 VAL A N 1
ATOM 854 C CA . VAL A 1 105 ? -6.369 -5.878 -1.928 1.00 98.44 105 VAL A CA 1
ATOM 855 C C . VAL A 1 105 ? -6.365 -4.405 -2.316 1.00 98.44 105 VAL A C 1
ATOM 857 O O . VAL A 1 105 ? -7.154 -3.974 -3.152 1.00 98.44 105 VAL A O 1
ATOM 860 N N . ILE A 1 106 ? -5.501 -3.620 -1.685 1.00 98.56 106 ILE A N 1
ATOM 861 C CA . ILE A 1 106 ? -5.344 -2.191 -1.935 1.00 98.56 106 ILE A CA 1
ATOM 862 C C . ILE A 1 106 ? -4.093 -2.007 -2.786 1.00 98.56 106 ILE A C 1
ATOM 864 O O . ILE A 1 106 ? -2.996 -2.391 -2.386 1.00 98.56 106 ILE A O 1
ATOM 868 N N . TYR A 1 107 ? -4.266 -1.408 -3.956 1.00 97.88 107 TYR A N 1
ATOM 869 C CA . TYR A 1 107 ? -3.218 -1.276 -4.958 1.00 97.88 107 TYR A CA 1
ATOM 870 C C . TYR A 1 107 ? -2.948 0.212 -5.229 1.00 97.88 107 TYR A C 1
ATOM 872 O O . TYR A 1 107 ? -3.824 0.908 -5.757 1.00 97.88 107 TYR A O 1
ATOM 880 N N . PRO A 1 108 ? -1.788 0.757 -4.824 1.00 96.69 108 PRO A N 1
ATOM 881 C CA . PRO A 1 108 ? -1.451 2.135 -5.120 1.00 96.69 108 PRO A CA 1
ATOM 882 C C . PRO A 1 108 ? -1.154 2.295 -6.612 1.00 96.69 108 PRO A C 1
ATOM 884 O O . PRO A 1 108 ? -0.435 1.496 -7.200 1.00 96.69 108 PRO A O 1
ATOM 887 N N . ILE A 1 109 ? -1.675 3.368 -7.195 1.00 95.50 109 ILE A N 1
ATOM 888 C CA . ILE A 1 109 ? -1.336 3.835 -8.542 1.00 95.50 109 ILE A CA 1
ATOM 889 C C . ILE A 1 109 ? -0.859 5.283 -8.468 1.00 95.50 109 ILE A C 1
ATOM 891 O O . ILE A 1 109 ? -1.114 5.988 -7.488 1.00 95.50 109 ILE A O 1
ATOM 895 N N . VAL A 1 110 ? -0.207 5.759 -9.526 1.00 93.75 110 VAL A N 1
ATOM 896 C CA . VAL A 1 110 ? 0.262 7.148 -9.613 1.00 93.75 110 VAL A CA 1
ATOM 897 C C . VAL A 1 110 ? -0.132 7.736 -10.965 1.00 93.75 110 VAL A C 1
ATOM 899 O O . VAL A 1 110 ? 0.543 7.504 -11.972 1.00 93.75 110 VAL A O 1
ATOM 902 N N . THR A 1 111 ? -1.237 8.492 -10.999 1.00 92.69 111 THR A N 1
ATOM 903 C CA . THR A 1 111 ? -1.659 9.226 -12.215 1.00 92.69 111 THR A CA 1
ATOM 904 C C . THR A 1 111 ? -1.311 10.709 -12.150 1.00 92.69 111 THR A C 1
ATOM 906 O O . THR A 1 111 ? -1.100 11.344 -13.177 1.00 92.69 111 THR A O 1
ATOM 909 N N . THR A 1 112 ? -1.215 11.257 -10.937 1.00 91.69 112 THR A N 1
ATOM 910 C CA . THR A 1 112 ? -0.742 12.622 -10.670 1.00 91.69 112 THR A CA 1
ATOM 911 C C . THR A 1 112 ? 0.621 12.550 -9.983 1.00 91.69 112 THR A C 1
ATOM 913 O O . THR A 1 112 ? 0.929 11.544 -9.356 1.00 91.69 112 THR A O 1
ATOM 916 N N . MET A 1 113 ? 1.453 13.586 -10.086 1.00 91.38 113 MET A N 1
ATOM 917 C CA . MET A 1 113 ? 2.810 13.602 -9.511 1.00 91.38 113 MET A CA 1
ATOM 918 C C . MET A 1 113 ? 3.740 12.468 -10.013 1.00 91.38 113 MET A C 1
ATOM 920 O O . MET A 1 113 ? 4.654 12.039 -9.307 1.00 91.38 113 MET A O 1
ATOM 924 N N . ARG A 1 114 ? 3.479 11.900 -11.200 1.00 90.19 114 ARG A N 1
ATOM 925 C CA . ARG A 1 114 ? 4.177 10.691 -11.679 1.00 90.19 114 ARG A CA 1
ATOM 926 C C . ARG A 1 114 ? 5.679 10.925 -11.848 1.00 90.19 114 ARG A C 1
ATOM 928 O O . ARG A 1 114 ? 6.471 10.084 -11.427 1.00 90.19 114 ARG A O 1
ATOM 935 N N . GLU A 1 115 ? 6.064 12.084 -12.377 1.00 88.75 115 GLU A N 1
ATOM 936 C CA . GLU A 1 115 ? 7.467 12.475 -12.548 1.00 88.75 115 GLU A CA 1
ATOM 937 C C . GLU A 1 115 ? 8.197 12.576 -11.203 1.00 88.75 115 GLU A C 1
ATOM 939 O O . GLU A 1 115 ? 9.319 12.094 -11.071 1.00 88.75 115 GLU A O 1
ATOM 944 N N . GLU A 1 116 ? 7.557 13.130 -10.174 1.00 89.62 116 GLU A N 1
ATOM 945 C CA . GLU A 1 116 ? 8.122 13.280 -8.834 1.00 89.62 116 GLU A CA 1
ATOM 946 C C . GLU A 1 116 ? 8.320 11.924 -8.148 1.00 89.62 116 GLU A C 1
ATOM 948 O O . GLU A 1 116 ? 9.357 11.681 -7.525 1.00 89.62 116 GLU A O 1
ATOM 953 N N . PHE A 1 117 ? 7.357 11.011 -8.300 1.00 89.81 117 PHE A N 1
ATOM 954 C CA . PHE A 1 117 ? 7.473 9.640 -7.804 1.00 89.81 117 PHE A CA 1
ATOM 955 C C . PHE A 1 117 ? 8.630 8.888 -8.478 1.00 89.81 117 PHE A C 1
ATOM 957 O O . PHE A 1 117 ? 9.434 8.260 -7.784 1.00 89.81 117 PHE A O 1
ATOM 964 N N . ILE A 1 118 ? 8.753 8.995 -9.806 1.00 87.00 118 ILE A N 1
ATOM 965 C CA . ILE A 1 118 ? 9.846 8.383 -10.575 1.00 87.00 118 ILE A CA 1
ATOM 966 C C . ILE A 1 118 ? 11.190 8.998 -10.179 1.00 87.00 118 ILE A C 1
ATOM 968 O O . ILE A 1 118 ? 12.152 8.276 -9.921 1.00 87.00 118 ILE A O 1
ATOM 972 N N . ALA A 1 119 ? 11.268 10.326 -10.068 1.00 85.50 119 ALA A N 1
ATOM 973 C CA . ALA A 1 119 ? 12.486 11.028 -9.682 1.00 85.50 119 ALA A CA 1
ATOM 974 C C . ALA A 1 119 ? 12.958 10.636 -8.274 1.00 85.50 119 ALA A C 1
ATOM 976 O O . ALA A 1 119 ? 14.151 10.406 -8.069 1.00 85.50 119 ALA A O 1
ATOM 977 N N . ARG A 1 120 ? 12.037 10.517 -7.305 1.00 85.12 120 ARG A N 1
ATOM 978 C CA . ARG A 1 120 ? 12.343 10.031 -5.949 1.00 85.12 120 ARG A CA 1
ATOM 979 C C . ARG A 1 120 ? 12.876 8.603 -5.986 1.00 85.12 120 ARG A C 1
ATOM 981 O O . ARG A 1 120 ? 13.882 8.307 -5.347 1.00 85.12 120 ARG A O 1
ATOM 988 N N . TRP A 1 121 ? 12.216 7.725 -6.734 1.00 83.81 121 TRP A N 1
ATOM 989 C CA . TRP A 1 121 ? 12.593 6.319 -6.810 1.00 83.81 121 TRP A CA 1
ATOM 990 C C . TRP A 1 121 ? 13.945 6.108 -7.515 1.00 83.81 121 TRP A C 1
ATOM 992 O O . TRP A 1 121 ? 14.789 5.369 -7.018 1.00 83.81 121 TRP A O 1
ATOM 1002 N N . ASN A 1 122 ? 14.236 6.867 -8.573 1.00 82.38 122 ASN A N 1
ATOM 1003 C CA . ASN A 1 122 ? 15.540 6.844 -9.246 1.00 82.38 122 ASN A CA 1
ATOM 1004 C C . ASN A 1 122 ? 16.705 7.305 -8.351 1.00 82.38 122 ASN A C 1
ATOM 1006 O O . ASN A 1 122 ? 17.838 6.880 -8.565 1.00 82.38 122 ASN A O 1
ATOM 1010 N N . LYS A 1 123 ? 16.455 8.151 -7.340 1.00 80.94 123 LYS A N 1
ATOM 1011 C CA . LYS A 1 123 ? 17.473 8.504 -6.330 1.00 80.94 123 LYS A CA 1
ATOM 1012 C C . LYS A 1 123 ? 17.768 7.349 -5.363 1.00 80.94 123 LYS A C 1
ATOM 1014 O O . LYS A 1 123 ? 18.875 7.286 -4.837 1.00 80.94 123 LYS A O 1
ATOM 1019 N N . LEU A 1 124 ? 16.793 6.473 -5.112 1.00 76.00 124 LEU A N 1
ATOM 1020 C CA . LEU A 1 124 ? 16.921 5.314 -4.220 1.00 76.00 124 LEU A CA 1
ATOM 1021 C C . LEU A 1 124 ? 17.660 4.143 -4.884 1.00 76.00 124 LEU A C 1
ATOM 1023 O O . LEU A 1 124 ? 18.522 3.541 -4.254 1.00 76.00 124 LEU A O 1
ATOM 1027 N N . GLU A 1 125 ? 17.361 3.852 -6.150 1.00 67.25 125 GLU A N 1
ATOM 1028 C CA . GLU A 1 125 ? 17.823 2.651 -6.875 1.00 67.25 125 GLU A CA 1
ATOM 1029 C C . GLU A 1 125 ? 19.272 2.717 -7.416 1.00 67.25 125 GLU A C 1
ATOM 1031 O O . GLU A 1 125 ? 19.617 1.969 -8.326 1.00 67.25 125 GLU A O 1
ATOM 1036 N N . LEU A 1 126 ? 20.121 3.614 -6.880 1.00 53.72 126 LEU A N 1
ATOM 1037 C CA . LEU A 1 126 ? 21.585 3.738 -7.084 1.00 53.72 126 LEU A CA 1
ATOM 1038 C C . LEU A 1 126 ? 22.194 2.953 -8.281 1.00 53.72 126 LEU A C 1
ATOM 1040 O O . LEU A 1 126 ? 23.118 2.159 -8.109 1.00 53.72 126 LEU A O 1
ATOM 1044 N N . GLY A 1 127 ? 21.725 3.210 -9.510 1.00 51.91 127 GLY A N 1
ATOM 1045 C CA . GLY A 1 127 ? 22.343 2.694 -10.741 1.00 51.91 127 GLY A CA 1
ATOM 1046 C C . GLY A 1 127 ? 21.438 1.991 -11.758 1.00 51.91 127 GLY A C 1
ATOM 1047 O O . GLY A 1 127 ? 21.874 1.864 -12.900 1.00 51.91 127 GLY A O 1
ATOM 1048 N N . SER A 1 128 ? 20.203 1.597 -11.420 1.00 54.69 128 SER A N 1
ATOM 1049 C CA . SER A 1 128 ? 19.236 1.074 -12.409 1.00 54.69 128 SER A CA 1
ATOM 1050 C C . SER A 1 128 ? 18.014 1.990 -12.493 1.00 54.69 128 SER A C 1
ATOM 1052 O O . SER A 1 128 ? 17.143 1.910 -11.630 1.00 54.69 128 SER A O 1
ATOM 1054 N N . PRO A 1 129 ? 17.935 2.901 -13.48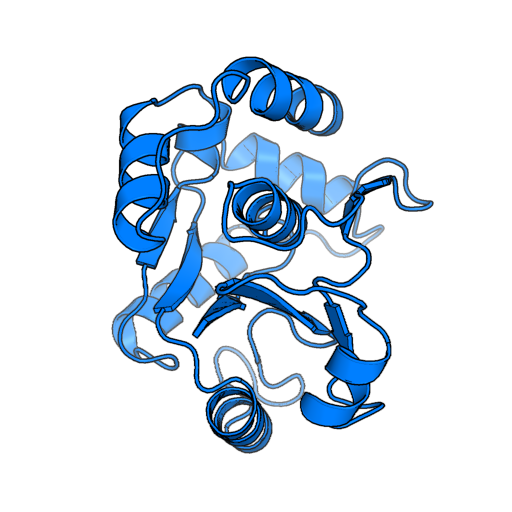2 1.00 57.97 129 PRO A N 1
ATOM 1055 C CA . PRO A 1 129 ? 16.805 3.809 -13.583 1.00 57.97 129 PRO A CA 1
ATOM 1056 C C . PRO A 1 129 ? 15.524 3.005 -13.778 1.00 57.97 129 PRO A C 1
ATOM 1058 O O . PRO A 1 129 ? 15.441 2.139 -14.651 1.00 57.97 129 PRO A O 1
ATOM 1061 N N . VAL A 1 130 ? 14.506 3.329 -12.992 1.00 61.06 130 VAL A N 1
ATOM 1062 C CA . VAL A 1 130 ? 13.162 2.879 -13.298 1.00 61.06 130 VAL A CA 1
ATOM 1063 C C . VAL A 1 130 ? 12.698 3.573 -14.551 1.00 61.06 130 VAL A C 1
ATOM 1065 O O . VAL A 1 130 ? 12.604 4.798 -14.643 1.00 61.06 130 VAL A O 1
ATOM 1068 N N . ILE A 1 131 ? 12.431 2.731 -15.536 1.00 63.69 131 ILE A N 1
ATOM 1069 C CA . ILE A 1 131 ? 11.828 3.128 -16.785 1.00 63.69 131 ILE A CA 1
ATOM 1070 C C . ILE A 1 131 ? 10.346 3.280 -16.469 1.00 63.69 131 ILE A C 1
ATOM 1072 O O . ILE A 1 131 ? 9.702 2.307 -16.090 1.00 63.69 131 ILE A O 1
ATOM 1076 N N . GLU A 1 132 ? 9.806 4.490 -16.608 1.00 69.31 132 GLU A N 1
ATOM 1077 C CA . GLU A 1 132 ? 8.368 4.784 -16.490 1.00 69.31 132 GLU A CA 1
ATOM 1078 C C . GLU A 1 132 ? 7.496 3.741 -17.207 1.00 69.31 132 GLU A C 1
ATOM 1080 O O . GLU A 1 132 ? 6.431 3.354 -16.728 1.00 69.31 132 GLU A O 1
ATOM 1085 N N . GLN A 1 133 ? 8.006 3.246 -18.335 1.00 74.69 133 GLN A N 1
ATOM 1086 C CA . GLN A 1 133 ? 7.446 2.148 -19.102 1.00 74.69 133 GLN A CA 1
ATOM 1087 C C . GLN A 1 133 ? 7.177 0.898 -18.252 1.00 74.69 133 GLN A C 1
ATOM 1089 O O . GLN A 1 133 ? 6.094 0.346 -18.350 1.00 74.69 133 GLN A O 1
ATOM 1094 N N . GLY A 1 134 ? 8.089 0.496 -17.365 1.00 79.62 134 GLY A N 1
ATOM 1095 C CA . GLY A 1 134 ? 7.906 -0.669 -16.500 1.00 79.62 134 GLY A CA 1
ATOM 1096 C C . GLY A 1 134 ? 6.805 -0.494 -15.448 1.00 79.62 134 GLY A C 1
ATOM 1097 O O . GLY A 1 134 ? 6.200 -1.484 -15.044 1.00 79.62 134 GLY A O 1
ATOM 1098 N N . TRP A 1 135 ? 6.512 0.739 -15.017 1.00 85.56 135 TRP A N 1
ATOM 1099 C CA . TRP A 1 135 ? 5.326 1.014 -14.193 1.00 85.56 135 TRP A CA 1
ATOM 1100 C C . TRP A 1 135 ? 4.051 0.905 -15.023 1.00 85.56 135 TRP A C 1
ATOM 1102 O O . TRP A 1 135 ? 3.096 0.250 -14.629 1.00 85.56 135 TRP A O 1
ATOM 1112 N N . THR A 1 136 ? 4.055 1.509 -16.211 1.00 87.00 136 THR A N 1
ATOM 1113 C CA . THR A 1 136 ? 2.906 1.487 -17.124 1.00 87.00 136 THR A CA 1
ATOM 1114 C C . THR A 1 136 ? 2.560 0.073 -17.594 1.00 87.00 136 THR A C 1
ATOM 1116 O O . THR A 1 136 ? 1.389 -0.289 -17.625 1.00 87.00 136 THR A O 1
ATOM 1119 N N . GLU A 1 137 ? 3.557 -0.733 -17.951 1.00 87.25 137 GLU A N 1
ATOM 1120 C CA . GLU A 1 137 ? 3.366 -2.111 -18.408 1.00 87.25 137 GLU A CA 1
ATOM 1121 C C . GLU A 1 137 ? 2.850 -3.015 -17.286 1.00 87.25 137 GLU A C 1
ATOM 1123 O O . GLU A 1 137 ? 1.991 -3.860 -17.524 1.00 87.25 137 GLU A O 1
ATOM 1128 N N . TRP A 1 138 ? 3.334 -2.819 -16.056 1.00 88.06 138 TRP A N 1
ATOM 1129 C CA . TRP A 1 138 ? 2.845 -3.578 -14.910 1.00 88.06 138 TRP A CA 1
ATOM 1130 C C . TRP A 1 138 ? 1.417 -3.186 -14.525 1.00 88.06 138 TRP A C 1
ATOM 1132 O O . TRP A 1 138 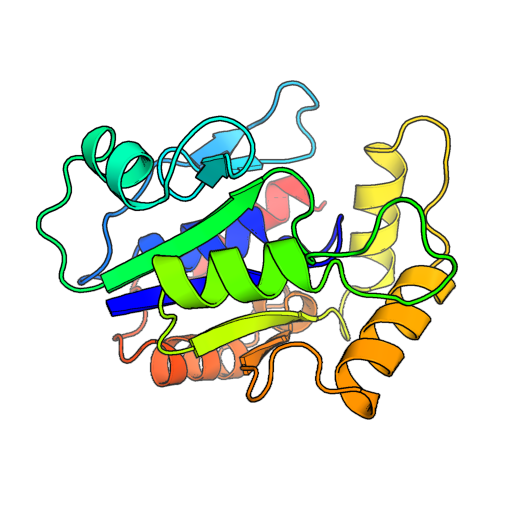? 0.580 -4.066 -14.351 1.00 88.06 138 TRP A O 1
ATOM 1142 N N . ASP A 1 139 ? 1.105 -1.887 -14.473 1.00 90.00 139 ASP A N 1
ATOM 1143 C CA . ASP A 1 139 ? -0.266 -1.413 -14.252 1.00 90.00 139 ASP A CA 1
ATOM 1144 C C . ASP A 1 139 ? -1.222 -1.959 -15.328 1.00 90.00 139 ASP A C 1
ATOM 1146 O O . ASP A 1 139 ? -2.330 -2.391 -15.015 1.00 90.00 139 ASP A O 1
ATOM 1150 N N . TRP A 1 140 ? -0.778 -2.002 -16.591 1.00 91.19 140 TRP A N 1
ATOM 1151 C CA . TRP A 1 140 ? -1.537 -2.619 -17.680 1.00 91.19 140 TRP A CA 1
ATOM 1152 C C . TRP A 1 140 ? -1.743 -4.122 -17.459 1.00 91.19 140 TRP A C 1
ATOM 1154 O O . TRP A 1 140 ? -2.865 -4.600 -17.601 1.00 91.19 140 TRP A O 1
ATOM 1164 N N . PHE A 1 141 ? -0.700 -4.862 -17.074 1.00 91.75 141 PHE A N 1
ATOM 1165 C CA . PHE A 1 141 ? -0.801 -6.291 -16.770 1.00 91.75 141 PHE A CA 1
ATOM 1166 C C . PHE A 1 141 ? -1.791 -6.558 -15.632 1.00 91.75 141 PHE A C 1
ATOM 1168 O O . PHE A 1 141 ? -2.660 -7.413 -15.771 1.00 91.75 141 PHE A O 1
ATOM 1175 N N . VAL A 1 142 ? -1.711 -5.795 -14.537 1.00 92.62 142 VAL A N 1
ATOM 1176 C CA . VAL A 1 142 ? -2.643 -5.917 -13.406 1.00 92.62 142 VAL A CA 1
ATOM 1177 C C . VAL A 1 142 ? -4.088 -5.681 -13.854 1.00 92.62 142 VAL A C 1
ATOM 1179 O O . VAL A 1 142 ? -4.984 -6.382 -13.391 1.00 92.62 142 VAL A O 1
ATOM 1182 N N . ASP A 1 143 ? -4.309 -4.747 -14.779 1.00 92.56 143 ASP A N 1
ATOM 1183 C CA . ASP A 1 143 ? -5.641 -4.422 -15.295 1.00 92.56 143 ASP A CA 1
ATOM 1184 C C . ASP A 1 143 ? -6.196 -5.428 -16.298 1.00 92.56 143 ASP A C 1
ATOM 1186 O O . ASP A 1 143 ? -7.410 -5.584 -16.382 1.00 92.56 143 ASP A O 1
ATOM 1190 N N . GLN A 1 144 ? -5.342 -6.050 -17.109 1.00 92.75 144 GLN A N 1
ATOM 1191 C CA . GLN A 1 144 ? -5.788 -7.002 -18.128 1.00 92.75 144 GLN A CA 1
ATOM 1192 C C . GLN A 1 144 ? -5.898 -8.426 -17.593 1.00 92.75 144 GLN A C 1
ATOM 1194 O O . GLN A 1 144 ? -6.833 -9.140 -17.944 1.00 92.75 144 GLN A O 1
ATOM 1199 N N . GLU A 1 145 ? -4.943 -8.838 -16.762 1.00 92.50 145 GLU A N 1
ATOM 1200 C CA . GLU A 1 145 ? -4.833 -10.218 -16.288 1.00 92.50 145 GLU A CA 1
ATOM 1201 C C . GLU A 1 145 ? -5.471 -10.418 -14.907 1.00 92.50 145 GLU A C 1
ATOM 1203 O O . GLU A 1 145 ? -5.619 -11.556 -14.464 1.00 92.50 145 GLU A O 1
ATOM 1208 N N . GLU A 1 146 ? -5.833 -9.325 -14.220 1.00 94.19 146 GLU A N 1
ATOM 1209 C CA . GLU A 1 146 ? -6.471 -9.314 -12.896 1.00 94.19 146 GLU A CA 1
ATOM 1210 C C . GLU A 1 146 ? -5.843 -10.330 -11.914 1.00 94.19 146 GLU A C 1
ATOM 1212 O O . GLU A 1 146 ? -6.550 -11.114 -11.269 1.00 94.19 146 GLU A O 1
ATOM 1217 N N . PRO A 1 147 ? -4.504 -10.354 -11.752 1.00 93.38 147 PRO A N 1
ATOM 1218 C CA . PRO A 1 147 ? -3.808 -11.452 -11.074 1.00 93.38 147 PRO A CA 1
ATOM 1219 C C . PRO A 1 147 ? -4.149 -11.552 -9.574 1.00 93.38 147 PRO A C 1
ATOM 1221 O O . PRO A 1 147 ? -3.909 -12.573 -8.921 1.00 93.38 147 PRO A O 1
ATOM 1224 N N . TYR A 1 148 ? -4.727 -10.488 -9.017 1.00 95.38 148 TYR A N 1
ATOM 1225 C CA . TYR A 1 148 ? -5.151 -10.385 -7.625 1.00 95.38 148 TYR A CA 1
ATOM 1226 C C . TYR A 1 148 ? -6.672 -10.527 -7.444 1.00 95.38 148 TYR A C 1
ATOM 1228 O O . TYR A 1 148 ? -7.132 -10.574 -6.304 1.00 95.38 148 TYR A O 1
ATOM 1236 N N . GLY A 1 149 ? -7.446 -10.622 -8.532 1.00 93.31 149 GLY A N 1
ATOM 1237 C CA . GLY A 1 149 ? -8.904 -10.491 -8.516 1.00 93.31 149 GLY A CA 1
ATOM 1238 C C . GLY A 1 149 ? -9.353 -9.040 -8.300 1.00 93.31 149 GLY A C 1
ATOM 1239 O O . GLY A 1 149 ? -8.752 -8.116 -8.841 1.00 93.31 149 GLY A O 1
ATOM 1240 N N . ASP A 1 150 ? -10.405 -8.836 -7.497 1.00 94.06 150 ASP A N 1
ATOM 1241 C CA . ASP A 1 150 ? -10.928 -7.497 -7.179 1.00 94.06 150 ASP A CA 1
ATOM 1242 C C . ASP A 1 150 ? -9.904 -6.675 -6.379 1.00 94.06 150 ASP A C 1
ATOM 1244 O O . ASP A 1 150 ? -9.484 -7.069 -5.284 1.00 94.06 150 ASP A O 1
ATOM 1248 N N . ILE A 1 151 ? -9.522 -5.513 -6.916 1.00 97.38 151 ILE A N 1
ATOM 1249 C CA . ILE A 1 151 ? -8.567 -4.596 -6.290 1.00 97.38 151 ILE A CA 1
ATOM 1250 C C . ILE A 1 151 ? -9.153 -3.202 -6.093 1.00 97.38 151 ILE A C 1
ATOM 1252 O O . ILE A 1 151 ? -9.870 -2.650 -6.927 1.00 97.38 151 ILE A O 1
ATOM 1256 N N . VAL A 1 152 ? -8.745 -2.567 -5.001 1.00 98.06 152 VAL A N 1
ATOM 1257 C CA . VAL A 1 152 ? -9.046 -1.170 -4.707 1.00 98.06 152 VAL A CA 1
ATOM 1258 C C . VAL A 1 152 ? -7.857 -0.314 -5.109 1.00 98.06 152 VAL A C 1
ATOM 1260 O O . VAL A 1 152 ? -6.854 -0.236 -4.400 1.00 98.06 152 VAL A O 1
ATOM 1263 N N . LYS A 1 153 ? -7.983 0.381 -6.240 1.00 97.94 153 LYS A N 1
ATOM 1264 C CA . LYS A 1 153 ? -6.955 1.325 -6.690 1.00 97.94 153 LYS A CA 1
ATOM 1265 C C . LYS A 1 153 ? -6.977 2.625 -5.892 1.00 97.94 153 LYS A C 1
ATOM 1267 O O . LYS A 1 153 ? -7.995 3.331 -5.897 1.00 97.94 153 LYS A O 1
ATOM 1272 N N . ILE A 1 154 ? -5.850 2.982 -5.284 1.00 98.25 154 ILE A N 1
ATOM 1273 C CA . ILE A 1 154 ? -5.663 4.249 -4.568 1.00 98.25 154 ILE A CA 1
ATOM 1274 C C . ILE A 1 154 ? -4.626 5.100 -5.294 1.00 98.25 154 ILE A C 1
ATOM 1276 O O . ILE A 1 154 ? -3.470 4.715 -5.411 1.00 98.25 154 ILE A O 1
ATOM 1280 N N . ASP A 1 155 ? -5.033 6.267 -5.788 1.00 97.62 155 ASP A N 1
ATOM 1281 C CA . ASP A 1 155 ? -4.120 7.177 -6.477 1.00 97.62 155 ASP A CA 1
ATOM 1282 C C . ASP A 1 155 ? -3.293 7.977 -5.472 1.00 97.62 155 ASP A C 1
ATOM 1284 O O . ASP A 1 155 ? -3.763 8.940 -4.860 1.00 97.62 155 ASP A O 1
ATOM 1288 N N . MET A 1 156 ? -2.042 7.568 -5.303 1.00 96.69 156 MET A N 1
ATOM 1289 C CA . MET A 1 156 ? -1.129 8.180 -4.346 1.00 96.69 156 MET A CA 1
ATOM 1290 C C . MET A 1 156 ? -0.769 9.607 -4.743 1.00 96.69 156 MET A C 1
ATOM 1292 O O . MET A 1 156 ? -0.625 10.466 -3.877 1.00 96.69 156 MET A O 1
ATOM 1296 N N . GLY A 1 157 ? -0.691 9.891 -6.041 1.00 95.50 157 GLY A N 1
ATOM 1297 C CA . GLY A 1 157 ? -0.443 11.232 -6.552 1.00 95.50 157 GLY A CA 1
ATOM 1298 C C . GLY A 1 157 ? -1.534 12.215 -6.154 1.00 95.50 157 GLY A C 1
ATOM 1299 O O . GLY A 1 157 ? -1.259 13.297 -5.632 1.00 95.50 157 GLY A O 1
ATOM 1300 N N . LYS A 1 158 ? -2.793 11.818 -6.351 1.00 97.19 158 LYS A N 1
ATOM 1301 C CA . LYS A 1 158 ? -3.953 12.617 -5.934 1.00 97.19 158 LYS A CA 1
ATOM 1302 C C . LYS A 1 158 ? -4.025 12.765 -4.420 1.00 97.19 158 LYS A C 1
ATOM 1304 O O . LYS A 1 158 ? -4.177 13.882 -3.928 1.00 97.19 158 LYS A O 1
ATOM 1309 N N . LEU A 1 159 ? -3.837 11.667 -3.685 1.00 96.56 159 LEU A N 1
ATOM 1310 C CA . LEU A 1 159 ? -3.839 11.677 -2.222 1.00 96.56 159 LEU A CA 1
ATOM 1311 C C . LEU A 1 159 ? -2.797 12.662 -1.668 1.00 96.56 159 LEU A C 1
ATOM 1313 O O . LEU A 1 159 ? -3.125 13.516 -0.847 1.00 96.56 159 LEU A O 1
ATOM 1317 N N . LEU A 1 160 ? -1.558 12.617 -2.168 1.00 94.56 160 LEU A N 1
ATOM 1318 C CA . LEU A 1 160 ? -0.490 13.530 -1.741 1.00 94.56 160 LEU A CA 1
ATOM 1319 C C . LEU A 1 160 ? -0.639 14.952 -2.300 1.00 94.56 160 LEU A C 1
ATOM 1321 O O . LEU A 1 160 ? -0.071 15.903 -1.757 1.00 94.56 160 LEU A O 1
ATOM 1325 N N . SER A 1 161 ? -1.450 15.145 -3.335 1.00 93.06 161 SER A N 1
ATOM 1326 C CA . SER A 1 161 ? -1.852 16.476 -3.803 1.00 93.06 161 SER A CA 1
ATOM 1327 C C . SER A 1 161 ? -2.961 17.103 -2.949 1.00 93.06 161 SER A C 1
ATOM 1329 O O . SER A 1 161 ? -3.300 18.264 -3.164 1.00 93.06 161 SER A O 1
ATOM 1331 N N . GLY A 1 162 ? -3.484 16.383 -1.949 1.00 89.25 162 GLY A N 1
ATOM 1332 C CA . GLY A 1 162 ? -4.556 16.858 -1.072 1.00 89.25 162 GLY A CA 1
ATOM 1333 C C . GLY A 1 162 ? -5.960 16.626 -1.633 1.00 89.25 162 GLY A C 1
ATOM 1334 O O . GLY A 1 162 ? -6.900 17.288 -1.196 1.00 89.25 162 GLY A O 1
ATOM 1335 N N . ASP A 1 163 ? -6.126 15.707 -2.591 1.00 95.50 163 ASP A N 1
ATOM 1336 C CA . ASP A 1 163 ? -7.450 15.297 -3.061 1.00 95.50 163 ASP A CA 1
ATOM 1337 C C . ASP A 1 163 ? -8.186 14.526 -1.956 1.00 95.50 163 ASP A C 1
ATOM 1339 O O . ASP A 1 163 ? -7.958 13.335 -1.717 1.00 95.50 163 ASP A O 1
ATOM 1343 N N . ILE A 1 164 ? -9.094 15.224 -1.274 1.00 94.75 164 ILE A N 1
ATOM 1344 C CA . ILE A 1 164 ? -9.866 14.655 -0.171 1.00 94.75 164 ILE A CA 1
ATOM 1345 C C . ILE A 1 164 ? -10.792 13.521 -0.626 1.00 94.75 164 ILE A C 1
ATOM 1347 O O . ILE A 1 164 ? -11.061 12.610 0.153 1.00 94.75 164 ILE A O 1
ATOM 1351 N N . TRP A 1 165 ? -11.244 13.511 -1.884 1.00 97.38 165 TRP A N 1
ATOM 1352 C CA . TRP A 1 165 ? -12.108 12.443 -2.394 1.00 97.38 165 TRP A CA 1
ATOM 1353 C C . TRP A 1 165 ? -11.342 11.142 -2.567 1.00 97.38 165 TRP A C 1
ATOM 1355 O O . TRP A 1 165 ? -11.879 10.067 -2.302 1.00 97.38 165 TRP A O 1
ATOM 1365 N N . GLN A 1 166 ? -10.066 11.234 -2.943 1.00 97.75 166 GLN A N 1
ATOM 1366 C CA . GLN A 1 166 ? -9.185 10.076 -2.984 1.00 97.75 166 GLN A CA 1
ATOM 1367 C C . GLN A 1 166 ? -8.966 9.484 -1.583 1.00 97.75 166 GLN A C 1
ATOM 1369 O O . GLN A 1 166 ? -8.902 8.261 -1.440 1.00 97.75 166 GLN A O 1
ATOM 1374 N N . TYR A 1 167 ? -8.903 10.331 -0.550 1.00 98.19 167 TYR A N 1
ATOM 1375 C CA . TYR A 1 167 ? -8.845 9.875 0.838 1.00 98.19 167 TYR A CA 1
ATOM 1376 C C . TYR A 1 167 ? -10.172 9.270 1.315 1.00 98.19 167 TYR A C 1
ATOM 1378 O O . TYR A 1 167 ? -10.176 8.177 1.872 1.00 98.19 167 TYR A O 1
ATOM 1386 N N . TYR A 1 168 ? -11.313 9.903 1.033 1.00 98.56 168 TYR A N 1
ATOM 1387 C CA . TYR A 1 168 ? -12.621 9.340 1.383 1.00 98.56 168 TYR A CA 1
ATOM 1388 C C . TYR A 1 168 ? -12.906 8.013 0.684 1.00 98.56 168 TYR A C 1
ATOM 1390 O O . TYR A 1 168 ? -13.493 7.126 1.297 1.00 98.56 168 TYR A O 1
ATOM 1398 N N . LYS A 1 169 ? -12.434 7.833 -0.557 1.00 98.50 169 LYS A N 1
ATOM 1399 C CA . LYS A 1 169 ? -12.449 6.524 -1.216 1.00 98.50 169 LYS A CA 1
ATOM 1400 C C . LYS A 1 169 ? -11.707 5.484 -0.376 1.00 98.50 169 LYS A C 1
ATOM 1402 O O . LYS A 1 169 ? -12.260 4.421 -0.130 1.00 98.50 169 LYS A O 1
ATOM 1407 N N . LEU A 1 170 ? -10.490 5.791 0.082 1.00 98.50 170 LEU A N 1
ATOM 1408 C CA . LEU A 1 170 ? -9.730 4.884 0.944 1.00 98.50 170 LEU A CA 1
ATOM 1409 C C . LEU A 1 170 ? -10.518 4.540 2.214 1.00 98.50 170 LEU A C 1
ATOM 1411 O O . LEU A 1 170 ? -10.701 3.361 2.491 1.00 98.50 170 LEU A O 1
ATOM 1415 N N . CYS A 1 171 ? -11.014 5.549 2.938 1.00 98.62 171 CYS A N 1
ATOM 1416 C CA . CYS A 1 171 ? -11.797 5.374 4.166 1.00 98.62 171 CYS A CA 1
ATOM 1417 C C . CYS A 1 171 ? -13.026 4.477 3.961 1.00 98.62 171 CYS A C 1
ATOM 1419 O O . CYS A 1 171 ? -13.266 3.580 4.765 1.00 98.62 171 CYS A O 1
ATOM 1421 N N . ASN A 1 172 ? -13.763 4.673 2.864 1.00 98.44 172 ASN A N 1
ATOM 1422 C CA . ASN A 1 172 ? -14.928 3.857 2.528 1.00 98.44 172 ASN A CA 1
ATOM 1423 C C . ASN A 1 172 ? -14.556 2.385 2.293 1.00 98.44 172 ASN A C 1
ATOM 1425 O O . ASN A 1 172 ? -15.226 1.493 2.798 1.00 98.44 172 ASN A O 1
ATOM 1429 N N . GLU A 1 173 ? -13.472 2.131 1.562 1.00 98.25 173 GLU A N 1
ATOM 1430 C CA . GLU A 1 173 ? -13.024 0.774 1.214 1.00 98.25 173 GLU A CA 1
ATOM 1431 C C . GLU A 1 173 ? -12.434 0.015 2.407 1.00 98.25 173 GLU A C 1
ATOM 1433 O O . GLU A 1 173 ? -12.478 -1.212 2.436 1.00 98.25 173 GLU A O 1
ATOM 1438 N N . ILE A 1 174 ? -11.899 0.736 3.398 1.00 98.19 174 ILE A N 1
ATOM 1439 C CA . ILE A 1 174 ? -11.444 0.148 4.665 1.00 98.19 174 ILE A CA 1
ATOM 1440 C C . ILE A 1 174 ? -12.510 0.199 5.763 1.00 98.19 174 ILE A C 1
ATOM 1442 O O . ILE A 1 174 ? -12.234 -0.251 6.875 1.00 98.19 174 ILE A O 1
ATOM 1446 N N . GLU A 1 175 ? -13.701 0.734 5.476 1.00 98.00 175 GLU A N 1
ATOM 1447 C CA . GLU A 1 175 ? -14.821 0.929 6.405 1.00 98.00 175 GLU A CA 1
ATOM 1448 C C . GLU A 1 175 ? -14.419 1.657 7.704 1.00 98.00 175 GLU A C 1
ATOM 1450 O O . GLU A 1 175 ? -14.700 1.184 8.809 1.00 98.00 175 GLU A O 1
ATOM 1455 N N . GLU A 1 176 ? -13.700 2.774 7.591 1.00 98.12 176 GLU A N 1
ATOM 1456 C CA . GLU A 1 176 ? -13.284 3.607 8.728 1.00 98.12 176 GLU A CA 1
ATOM 1457 C C . GLU A 1 176 ? -13.679 5.071 8.533 1.00 98.12 176 GLU A C 1
ATOM 1459 O O . GLU A 1 176 ? -13.820 5.555 7.410 1.00 98.12 176 GLU A O 1
ATOM 1464 N N . GLU A 1 177 ? -13.794 5.792 9.646 1.00 98.25 177 GLU A N 1
ATOM 1465 C CA . GLU A 1 177 ? -13.956 7.243 9.628 1.00 98.25 177 GLU A CA 1
ATOM 1466 C C . GLU A 1 177 ? -12.640 7.948 9.250 1.00 98.25 177 GLU A C 1
ATOM 1468 O O . GLU A 1 177 ? -11.555 7.457 9.581 1.00 98.25 177 GLU A O 1
ATOM 1473 N N . PRO A 1 178 ? -12.702 9.121 8.595 1.00 98.25 178 PRO A N 1
ATOM 1474 C CA . PRO A 1 178 ? -11.528 9.934 8.301 1.00 98.25 178 PRO A CA 1
ATOM 1475 C C . PRO A 1 178 ? -10.715 10.286 9.553 1.00 98.25 178 PRO A C 1
ATOM 1477 O O . PRO A 1 178 ? -11.252 10.739 10.565 1.00 98.25 178 PRO A O 1
ATOM 1480 N N . LEU A 1 179 ? -9.391 10.175 9.453 1.00 98.12 179 LEU A N 1
ATOM 1481 C CA . LEU A 1 179 ? -8.468 10.629 10.485 1.00 98.12 179 LEU A CA 1
ATOM 1482 C C . LEU A 1 179 ? -8.554 12.155 10.629 1.00 98.12 179 LEU A C 1
ATOM 1484 O O . LEU A 1 179 ? -8.366 12.873 9.639 1.00 98.12 179 LEU A O 1
ATOM 1488 N N . PRO A 1 180 ? -8.734 12.687 11.851 1.00 97.19 180 PRO A N 1
ATOM 1489 C CA . PRO A 1 180 ? -8.849 14.129 12.066 1.00 97.19 180 PRO A CA 1
ATOM 1490 C C . PRO A 1 180 ? -7.564 14.890 11.703 1.00 97.19 180 PRO A C 1
ATOM 1492 O O . PRO A 1 180 ? -7.610 16.084 11.415 1.00 97.19 180 PRO A O 1
ATOM 1495 N N . ASN A 1 181 ? -6.415 14.209 11.692 1.00 97.00 181 ASN A N 1
ATOM 1496 C CA . ASN A 1 181 ? -5.102 14.769 11.379 1.00 97.00 181 ASN A CA 1
ATOM 1497 C C . ASN A 1 181 ? -4.570 14.361 9.993 1.00 97.00 181 ASN A C 1
ATOM 1499 O O . ASN A 1 181 ? -3.377 14.510 9.738 1.00 97.00 181 ASN A O 1
ATOM 1503 N N . ILE A 1 182 ? -5.413 13.878 9.071 1.00 96.81 182 ILE A N 1
ATOM 1504 C CA . ILE A 1 182 ? -4.961 13.386 7.757 1.00 96.81 182 ILE A CA 1
ATOM 1505 C C . ILE A 1 182 ? -4.061 14.377 7.000 1.00 96.81 182 ILE A C 1
ATOM 1507 O O . ILE A 1 182 ? -3.035 13.988 6.443 1.00 96.81 182 ILE A O 1
ATOM 1511 N N . GLN A 1 183 ? -4.393 15.671 7.022 1.00 95.69 183 GLN A N 1
ATOM 1512 C CA . GLN A 1 183 ? -3.607 16.689 6.324 1.00 95.69 183 GLN A CA 1
ATOM 1513 C C . GLN A 1 183 ? -2.187 16.811 6.895 1.00 95.69 183 GLN A C 1
ATOM 1515 O O . GLN A 1 183 ? -1.240 17.047 6.144 1.00 95.69 183 GLN A O 1
ATOM 1520 N N . GLU A 1 184 ? -2.025 16.633 8.207 1.00 95.56 184 GLU A N 1
ATOM 1521 C CA . GLU A 1 184 ? -0.718 16.609 8.863 1.00 95.56 184 GLU A CA 1
ATOM 1522 C C . GLU A 1 184 ? 0.097 15.400 8.399 1.00 95.56 184 GLU A C 1
ATOM 1524 O O . GLU A 1 184 ? 1.251 15.563 8.009 1.00 95.56 184 GLU A O 1
ATOM 1529 N N . LEU A 1 185 ? -0.516 14.213 8.358 1.00 95.31 185 LEU A N 1
ATOM 1530 C CA . LEU A 1 185 ? 0.149 12.971 7.949 1.00 95.31 185 LEU A CA 1
ATOM 1531 C C . LEU A 1 185 ? 0.582 13.007 6.476 1.00 95.31 185 LEU A C 1
ATOM 1533 O O . LEU A 1 185 ? 1.688 12.575 6.146 1.00 95.31 185 LEU A O 1
ATOM 1537 N N . ILE A 1 186 ? -0.258 13.562 5.595 1.00 94.88 186 ILE A N 1
ATOM 1538 C CA . ILE A 1 186 ? 0.083 13.791 4.183 1.00 94.88 186 ILE A CA 1
ATOM 1539 C C . ILE A 1 186 ? 1.249 14.776 4.076 1.00 94.88 186 ILE A C 1
ATOM 1541 O O . ILE A 1 186 ? 2.234 14.498 3.395 1.00 94.88 186 ILE A O 1
ATOM 1545 N N . ASN A 1 187 ? 1.169 15.918 4.763 1.00 93.56 187 ASN A N 1
ATOM 1546 C CA . ASN A 1 187 ? 2.220 16.934 4.718 1.00 93.56 187 ASN A CA 1
ATOM 1547 C C . ASN A 1 187 ? 3.549 16.415 5.273 1.00 93.56 187 ASN A C 1
ATOM 1549 O O . ASN A 1 187 ? 4.603 16.761 4.744 1.00 93.56 187 ASN A O 1
ATOM 1553 N N . ASP A 1 188 ? 3.511 15.587 6.316 1.00 91.88 188 ASP A N 1
ATOM 1554 C CA . ASP A 1 188 ? 4.692 14.928 6.859 1.00 91.88 188 ASP A CA 1
ATOM 1555 C C . ASP A 1 188 ? 5.341 14.007 5.823 1.00 91.88 188 ASP A C 1
ATOM 1557 O O . ASP A 1 188 ? 6.545 14.092 5.596 1.00 91.88 188 ASP A O 1
ATOM 1561 N N . TYR A 1 189 ? 4.548 13.202 5.112 1.00 91.31 189 TYR A N 1
ATOM 1562 C CA . TYR A 1 189 ? 5.086 12.331 4.072 1.00 91.31 189 TYR A CA 1
ATOM 1563 C C . TYR A 1 189 ? 5.641 13.097 2.871 1.00 91.31 189 TYR A C 1
ATOM 1565 O O . TYR A 1 189 ? 6.691 12.742 2.343 1.00 91.31 189 TYR A O 1
ATOM 1573 N N . LYS A 1 190 ? 5.000 14.201 2.473 1.00 89.00 190 LYS A N 1
ATOM 1574 C CA . LYS A 1 190 ? 5.486 15.044 1.370 1.00 89.00 190 LYS A CA 1
ATOM 1575 C C . LYS A 1 190 ? 6.873 15.630 1.624 1.00 89.00 190 LYS A C 1
ATOM 1577 O O . LYS A 1 190 ? 7.605 15.833 0.663 1.00 89.00 190 LYS A O 1
ATOM 1582 N N . LYS A 1 191 ? 7.270 15.848 2.883 1.00 83.62 191 LYS A N 1
ATOM 1583 C CA . LYS A 1 191 ? 8.643 16.276 3.220 1.00 83.62 191 LYS A CA 1
ATOM 1584 C C . LYS A 1 191 ? 9.705 15.234 2.846 1.00 83.62 191 LYS A C 1
ATOM 1586 O O . LYS A 1 191 ? 10.868 15.588 2.750 1.00 83.62 191 LYS A O 1
ATOM 1591 N N . PHE A 1 192 ? 9.316 13.971 2.644 1.00 72.75 192 PHE A N 1
ATOM 1592 C CA . PHE A 1 192 ? 10.189 12.918 2.113 1.00 72.75 192 PHE A CA 1
ATOM 1593 C C . PHE A 1 192 ? 10.171 12.844 0.573 1.00 72.75 192 PHE A C 1
ATOM 1595 O O . PHE A 1 192 ? 11.026 12.184 -0.011 1.00 72.75 192 PHE A O 1
ATOM 1602 N N . PHE A 1 193 ? 9.192 13.481 -0.086 1.00 68.56 193 PHE A N 1
ATOM 1603 C CA . PHE A 1 193 ? 9.053 13.521 -1.550 1.00 68.56 193 PHE A CA 1
ATOM 1604 C C . PHE A 1 193 ? 9.791 14.690 -2.204 1.00 68.56 193 PHE A C 1
ATOM 1606 O O . PHE A 1 193 ? 10.280 14.530 -3.322 1.00 68.56 193 PHE A O 1
ATOM 1613 N N . VAL A 1 194 ? 9.811 15.848 -1.537 1.00 54.53 194 VAL A N 1
ATOM 1614 C CA . VAL A 1 194 ? 10.309 17.134 -2.059 1.00 54.53 194 VAL A CA 1
ATOM 1615 C C . VAL A 1 194 ? 11.700 17.442 -1.527 1.00 54.53 194 VAL A C 1
ATOM 1617 O O . VAL A 1 194 ? 11.871 17.385 -0.291 1.00 54.53 194 VAL A O 1
#

Foldseek 3Di:
DEEEEAEDQLLCSQLVQQVLQCFDLHFNFDKDQDPLNQDIHTPLQEDELVPDAPVVSCVVRDDPGPYHYHAYPDRSNQADPPDPDDDHVLVSLVSCCVRRVHPAYEYEDAPACLVLSQVSRQSVVVPDRDDSVSSVVHVVCCVPVVSNPDHHYQHSNCLLVVNVVSVVSVCVSSVGDDDPCSVVSSVVVVVSRD

Sequence (194 aa):
MNYLVLYQGGMAGTWLAWLINQHDNFPKYPKHVKESGLDIGCWGADWETEKETFKESRQHVISNTKKDCIKIVPLHELRDPIAMPHDIDRPLRDLVFSEVNPVKVIYPIVTTMREEFIARWNKLELGSPVIEQGWTEWDWFVDQEEPYGDIVKIDMGKLLSGDIWQYYKLCNEIEEEPLPNIQELINDYKKFFV

Secondary structure (DSSP, 8-state):
-EEEE---TTS-HHHHHHHHTTSTTS--PPEEE-TTSS-EEETTTEEETTTS-HHHHHHT-----S-EEEEEES-TT-B-SSS-SS-B-HHHHHHHHHHH-EEEEEEEE-SSSHHHHHHHHHHHSTT-PPPHHHHHHHHHHHHHH-TTSSEEEEEHHHHHTT-HHHHHHHHHHTT-PPPTTHHHHHHHHHTTT-

Radius of gyration: 15.91 Å; chains: 1; bounding box: 37×38×39 Å